Protein AF-0000000085065932 (afdb_homodimer)

Organism: Acidithiobacillus ferrooxidans (strain ATCC 23270 / DSM 14882 / CIP 104768 / NCIMB 8455) (NCBI:txid243159)

Structure (mmCIF, N/CA/C/O backbone):
data_AF-0000000085065932-model_v1
#
loop_
_entity.id
_entity.type
_entity.pdbx_description
1 polymer 'Outer membrane lipoprotein carrier protein LolA'
#
loop_
_atom_site.group_PDB
_atom_site.id
_atom_site.type_symbol
_atom_site.label_atom_id
_atom_site.label_alt_id
_atom_site.label_comp_id
_atom_site.label_asym_id
_atom_site.label_entity_id
_atom_site.label_seq_id
_atom_site.pdbx_PDB_ins_code
_atom_site.Cartn_x
_atom_site.Cartn_y
_atom_site.Cartn_z
_atom_site.occupancy
_atom_site.B_iso_or_equiv
_atom_site.auth_seq_id
_atom_site.auth_comp_id
_atom_site.auth_asym_id
_atom_site.auth_atom_id
_atom_site.pdbx_PDB_model_num
ATOM 1 N N . MET A 1 1 ? -29.469 94.875 29.344 1 33.16 1 MET A N 1
ATOM 2 C CA . MET A 1 1 ? -28.297 94.25 28.719 1 33.16 1 MET A CA 1
ATOM 3 C C . MET A 1 1 ? -28.078 92.812 29.203 1 33.16 1 MET A C 1
ATOM 5 O O . MET A 1 1 ? -27.578 92.625 30.297 1 33.16 1 MET A O 1
ATOM 9 N N . ILE A 1 2 ? -29.156 91.875 29.078 1 42.72 2 ILE A N 1
ATOM 10 C CA . ILE A 1 2 ? -29.266 90.5 29.406 1 42.72 2 ILE A CA 1
ATOM 11 C C . ILE A 1 2 ? -28.266 89.688 28.578 1 42.72 2 ILE A C 1
ATOM 13 O O . ILE A 1 2 ? -28.328 89.688 27.344 1 42.72 2 ILE A O 1
ATOM 17 N N . LEU A 1 3 ? -26.953 89.688 29 1 43.12 3 LEU A N 1
ATOM 18 C CA . LEU A 1 3 ? -25.891 88.875 28.422 1 43.12 3 LEU A CA 1
ATOM 19 C C . LEU A 1 3 ? -26.266 87.438 28.422 1 43.12 3 LEU A C 1
ATOM 21 O O . LEU A 1 3 ? -26.516 86.812 29.469 1 43.12 3 LEU A O 1
ATOM 25 N N . LEU A 1 4 ? -26.906 86.938 27.312 1 44.75 4 LEU A N 1
ATOM 26 C CA . LEU A 1 4 ? -27.219 85.562 26.906 1 44.75 4 LEU A CA 1
ATOM 27 C C . LEU A 1 4 ? -25.969 84.688 26.875 1 44.75 4 LEU A C 1
ATOM 29 O O . LEU A 1 4 ? -25.047 84.938 26.094 1 44.75 4 LEU A O 1
ATOM 33 N N . MET A 1 5 ? -25.469 84.25 28.047 1 44.81 5 MET A N 1
ATOM 34 C CA . MET A 1 5 ? -24.359 83.312 28.125 1 44.81 5 MET A CA 1
ATOM 35 C C . MET A 1 5 ? -24.688 82.062 27.344 1 44.81 5 MET A C 1
ATOM 37 O O . MET A 1 5 ? -25.688 81.375 27.641 1 44.81 5 MET A O 1
ATOM 41 N N . LEU A 1 6 ? -24.453 82 26 1 44.69 6 LEU A N 1
ATOM 42 C CA . LEU A 1 6 ? -24.531 80.812 25.141 1 44.69 6 LEU A CA 1
ATOM 43 C C . LEU A 1 6 ? -23.594 79.75 25.641 1 44.69 6 LEU A C 1
ATOM 45 O O . LEU A 1 6 ? -22.375 79.938 25.672 1 44.69 6 LEU A O 1
ATOM 49 N N . LEU A 1 7 ? -23.953 79 26.719 1 47.84 7 LEU A N 1
ATOM 50 C CA . LEU A 1 7 ? -23.234 77.812 27.109 1 47.84 7 LEU A CA 1
ATOM 51 C C . LEU A 1 7 ? -23.094 76.812 25.953 1 47.84 7 LEU A C 1
ATOM 53 O O . LEU A 1 7 ? -24.094 76.312 25.438 1 47.84 7 LEU A O 1
ATOM 57 N N . GLY A 1 8 ? -22.172 77.062 25.016 1 46.75 8 GLY A N 1
ATOM 58 C CA . GLY A 1 8 ? -21.828 76.125 23.938 1 46.75 8 GLY A CA 1
ATOM 59 C C . GLY A 1 8 ? -21.484 74.75 24.453 1 46.75 8 GLY A C 1
ATOM 60 O O . GLY A 1 8 ? -20.594 74.625 25.297 1 46.75 8 GLY A O 1
ATOM 61 N N . MET A 1 9 ? -22.438 73.812 24.578 1 49.16 9 MET A N 1
ATOM 62 C CA . MET A 1 9 ? -22.25 72.438 24.844 1 49.16 9 MET A CA 1
ATOM 63 C C . MET A 1 9 ? -21.297 71.812 23.844 1 49.16 9 MET A C 1
ATOM 65 O O . MET A 1 9 ? -21.578 71.75 22.641 1 49.16 9 MET A O 1
ATOM 69 N N . SER A 1 10 ? -19.984 71.938 24.062 1 49.75 10 SER A N 1
ATOM 70 C CA . SER A 1 10 ? -19 71.188 23.266 1 49.75 10 SER A CA 1
ATOM 71 C C . SER A 1 10 ? -19.219 69.688 23.359 1 49.75 10 SER A C 1
ATOM 73 O O . SER A 1 10 ? -19.125 69.125 24.453 1 49.75 10 SER A O 1
ATOM 75 N N . THR A 1 11 ? -20.094 69.062 22.594 1 52.69 11 THR A N 1
ATOM 76 C CA . THR A 1 11 ? -20.25 67.625 22.422 1 52.69 11 THR A CA 1
ATOM 77 C C . THR A 1 11 ? -18.906 67 22.047 1 52.69 11 THR A C 1
ATOM 79 O O . THR A 1 11 ? -18.312 67.312 21.016 1 52.69 11 THR A O 1
ATOM 82 N N . MET A 1 12 ? -18.047 66.625 23.047 1 50.59 12 MET A N 1
ATOM 83 C CA . MET A 1 12 ? -16.891 65.812 22.828 1 50.59 12 MET A CA 1
ATOM 84 C C . MET A 1 12 ? -17.297 64.5 22.156 1 50.59 12 MET A C 1
ATOM 86 O O . MET A 1 12 ? -18.031 63.688 22.719 1 50.59 12 MET A O 1
ATOM 90 N N . LEU A 1 13 ? -17.469 64.438 20.859 1 51.75 13 LEU A N 1
ATOM 91 C CA . LEU A 1 13 ? -17.547 63.156 20.109 1 51.75 13 LEU A CA 1
ATOM 92 C C . LEU A 1 13 ? -16.359 62.25 20.438 1 51.75 13 LEU A C 1
ATOM 94 O O . LEU A 1 13 ? -15.227 62.562 20.094 1 51.75 13 LEU A O 1
ATOM 98 N N . THR A 1 14 ? -16.344 61.594 21.609 1 53.53 14 THR A N 1
ATOM 99 C CA . THR A 1 14 ? -15.414 60.469 21.812 1 53.53 14 THR A CA 1
ATOM 100 C C . THR A 1 14 ? -15.422 59.531 20.625 1 53.53 14 THR A C 1
ATOM 102 O O . THR A 1 14 ? -16.453 58.938 20.312 1 53.53 14 THR A O 1
ATOM 105 N N . ALA A 1 15 ? -14.633 59.75 19.578 1 52.56 15 ALA A N 1
ATOM 106 C CA . ALA A 1 15 ? -14.375 58.75 18.547 1 52.56 15 ALA A CA 1
ATOM 107 C C . ALA A 1 15 ? -14.078 57.375 19.156 1 52.56 15 ALA A C 1
ATOM 109 O O . ALA A 1 15 ? -13.117 57.25 19.922 1 52.56 15 ALA A O 1
ATOM 110 N N . ALA A 1 16 ? -15.062 56.562 19.453 1 51.03 16 ALA A N 1
ATOM 111 C CA . ALA A 1 16 ? -14.789 55.156 19.703 1 51.03 16 ALA A CA 1
ATOM 112 C C . ALA A 1 16 ? -13.75 54.625 18.734 1 51.03 16 ALA A C 1
ATOM 114 O O . ALA A 1 16 ? -13.977 54.594 17.516 1 51.03 16 ALA A O 1
ATOM 115 N N . ALA A 1 17 ? -12.5 54.781 18.938 1 50.16 17 ALA A N 1
ATOM 116 C CA . ALA A 1 17 ? -11.5 54 18.203 1 50.16 17 ALA A CA 1
ATOM 117 C C . ALA A 1 17 ? -11.969 52.562 18 1 50.16 17 ALA A C 1
ATOM 119 O O . ALA A 1 17 ? -12.203 51.844 18.984 1 50.16 17 ALA A O 1
ATOM 120 N N . ALA A 1 18 ? -12.758 52.281 17.062 1 50.34 18 ALA A N 1
ATOM 121 C CA . ALA A 1 18 ? -13.016 50.875 16.672 1 50.34 18 ALA A CA 1
ATOM 122 C C . ALA A 1 18 ? -11.758 50.031 16.828 1 50.34 18 ALA A C 1
ATOM 124 O O . ALA A 1 18 ? -10.75 50.281 16.172 1 50.34 18 ALA A O 1
ATOM 125 N N . GLN A 1 19 ? -11.445 49.562 17.953 1 50.31 19 GLN A N 1
ATOM 126 C CA . GLN A 1 19 ? -10.391 48.594 18.156 1 50.31 19 GLN A CA 1
ATOM 127 C C . GLN A 1 19 ? -10.352 47.562 17.016 1 50.31 19 GLN A C 1
ATOM 129 O O . GLN A 1 19 ? -11.336 46.875 16.766 1 50.31 19 GLN A O 1
ATOM 134 N N . ALA A 1 20 ? -9.984 47.969 15.836 1 50.16 20 ALA A N 1
ATOM 135 C CA . ALA A 1 20 ? -9.711 47.062 14.734 1 50.16 20 ALA A CA 1
ATOM 136 C C . ALA A 1 20 ? -9.25 45.719 15.258 1 50.16 20 ALA A C 1
ATOM 138 O O . ALA A 1 20 ? -8.297 45.625 16.031 1 50.16 20 ALA A O 1
ATOM 139 N N . SER A 1 21 ? -10.133 44.844 15.617 1 57.94 21 SER A N 1
ATOM 140 C CA . SER A 1 21 ? -9.82 43.5 16.078 1 57.94 21 SER A CA 1
ATOM 141 C C . SER A 1 21 ? -8.539 42.969 15.414 1 57.94 21 SER A C 1
ATOM 143 O O . SER A 1 21 ? -8.414 43 14.188 1 57.94 21 SER A O 1
ATOM 145 N N . GLU A 1 22 ? -7.367 43.156 16.031 1 78.38 22 GLU A N 1
ATOM 146 C CA . GLU A 1 22 ? -6.02 42.781 15.602 1 78.38 22 GLU A CA 1
ATOM 147 C C . GLU A 1 22 ? -5.98 41.375 15.062 1 78.38 22 GLU A C 1
ATOM 149 O O . GLU A 1 22 ? -6.594 40.469 15.633 1 78.38 22 GLU A O 1
ATOM 154 N N . TRP A 1 23 ? -5.621 41.156 13.781 1 87.75 23 TRP A N 1
ATOM 155 C CA . TRP A 1 23 ? -5.387 39.844 13.148 1 87.75 23 TRP A CA 1
ATOM 156 C C . TRP A 1 23 ? -4.633 38.906 14.094 1 87.75 23 TRP A C 1
ATOM 158 O O . TRP A 1 23 ? -3.549 39.25 14.57 1 87.75 23 TRP A O 1
ATOM 168 N N . ASN A 1 24 ? -5.363 37.781 14.562 1 94.56 24 ASN A N 1
ATOM 169 C CA . ASN A 1 24 ? -4.746 36.844 15.484 1 94.56 24 ASN A CA 1
ATOM 170 C C . ASN A 1 24 ? -5.129 35.406 15.133 1 94.56 24 ASN A C 1
ATOM 172 O O . ASN A 1 24 ? -5.816 35.156 14.141 1 94.56 24 ASN A O 1
ATOM 176 N N . ILE A 1 25 ? -4.645 34.438 15.875 1 96.75 25 ILE A N 1
ATOM 177 C CA . ILE A 1 25 ? -4.793 33.031 15.578 1 96.75 25 ILE A CA 1
ATOM 178 C C . ILE A 1 25 ? -6.273 32.656 15.625 1 96.75 25 ILE A C 1
ATOM 180 O O . ILE A 1 25 ? -6.738 31.859 14.805 1 96.75 25 ILE A O 1
ATOM 184 N N . ASP A 1 26 ? -7.02 33.188 16.578 1 95.88 26 ASP A N 1
ATOM 185 C CA . ASP A 1 26 ? -8.438 32.875 16.688 1 95.88 26 ASP A CA 1
ATOM 186 C C . ASP A 1 26 ? -9.188 33.25 15.406 1 95.88 26 ASP A C 1
ATOM 188 O O . ASP A 1 26 ? -10.039 32.469 14.938 1 95.88 26 ASP A O 1
ATOM 192 N N . HIS A 1 27 ? -8.875 34.438 14.859 1 94.81 27 HIS A N 1
ATOM 193 C CA . HIS A 1 27 ? -9.5 34.844 13.609 1 94.81 27 HIS A CA 1
ATOM 194 C C . HIS A 1 27 ? -9.148 33.906 12.469 1 94.81 27 HIS A C 1
ATOM 196 O O . HIS A 1 27 ? -10.016 33.531 11.68 1 94.81 27 HIS A O 1
ATOM 202 N N . LEU A 1 28 ? -7.863 33.562 12.414 1 96.69 28 LEU A N 1
ATOM 203 C CA . LEU A 1 28 ? -7.426 32.656 11.375 1 96.69 28 LEU A CA 1
ATOM 204 C C . LEU A 1 28 ? -8.164 31.312 11.492 1 96.69 28 LEU A C 1
ATOM 206 O O . LEU A 1 28 ? -8.703 30.812 10.5 1 96.69 28 LEU A O 1
ATOM 210 N N . MET A 1 29 ? -8.227 30.75 12.703 1 96 29 MET A N 1
ATOM 211 C CA . MET A 1 29 ? -8.859 29.453 12.906 1 96 29 MET A CA 1
ATOM 212 C C . MET A 1 29 ? -10.336 29.5 12.547 1 96 29 MET A C 1
ATOM 214 O O . MET A 1 29 ? -10.867 28.547 11.953 1 96 29 MET A O 1
ATOM 218 N N . GLN A 1 30 ? -10.984 30.531 12.906 1 94.5 30 GLN A N 1
ATOM 219 C CA . GLN A 1 30 ? -12.391 30.688 12.555 1 94.5 30 GLN A CA 1
ATOM 220 C C . GLN A 1 30 ? -12.578 30.719 11.039 1 94.5 30 GLN A C 1
ATOM 222 O O . GLN A 1 30 ? -13.523 30.125 10.508 1 94.5 30 GLN A O 1
ATOM 227 N N . SER A 1 31 ? -11.695 31.469 10.391 1 93.94 31 SER A N 1
ATOM 228 C CA . SER A 1 31 ? -11.773 31.562 8.938 1 93.94 31 SER A CA 1
ATOM 229 C C . SER A 1 31 ? -11.562 30.203 8.273 1 93.94 31 SER A C 1
ATOM 231 O O . SER A 1 31 ? -12.305 29.844 7.355 1 93.94 31 SER A O 1
ATOM 233 N N . LEU A 1 32 ? -10.547 29.484 8.742 1 93 32 LEU A N 1
ATOM 234 C CA . LEU A 1 32 ? -10.227 28.172 8.18 1 93 32 LEU A CA 1
ATOM 235 C C . LEU A 1 32 ? -11.359 27.172 8.445 1 93 32 LEU A C 1
ATOM 237 O O . LEU A 1 32 ? -11.68 26.359 7.582 1 93 32 LEU A O 1
ATOM 241 N N . ALA A 1 33 ? -11.984 27.25 9.609 1 91.5 33 ALA A N 1
ATOM 242 C CA . ALA A 1 33 ? -13.062 26.328 10 1 91.5 33 ALA A CA 1
ATOM 243 C C . ALA A 1 33 ? -14.273 26.5 9.086 1 91.5 33 ALA A C 1
ATOM 245 O O . ALA A 1 33 ? -15.078 25.578 8.938 1 91.5 33 ALA A O 1
ATOM 246 N N . HIS A 1 34 ? -14.352 27.578 8.438 1 88.12 34 HIS A N 1
ATOM 247 C CA . HIS A 1 34 ? -15.531 27.891 7.637 1 88.12 34 HIS A CA 1
ATOM 248 C C . HIS A 1 34 ? -15.281 27.578 6.164 1 88.12 34 HIS A C 1
ATOM 250 O O . HIS A 1 34 ? -16.188 27.75 5.332 1 88.12 34 HIS A O 1
ATOM 256 N N . THR A 1 35 ? -14.102 27.219 5.934 1 84.94 35 THR A N 1
ATOM 257 C CA . THR A 1 35 ? -13.805 26.891 4.543 1 84.94 35 THR A CA 1
ATOM 258 C C . THR A 1 35 ? -14.375 25.531 4.176 1 84.94 35 THR A C 1
ATOM 260 O O . THR A 1 35 ? -14.266 24.578 4.945 1 84.94 35 THR A O 1
ATOM 263 N N . LYS A 1 36 ? -14.992 25.391 3.055 1 78.56 36 LYS A N 1
ATOM 264 C CA . LYS A 1 36 ? -15.547 24.109 2.59 1 78.56 36 LYS A CA 1
ATOM 265 C C . LYS A 1 36 ? -14.438 23.156 2.176 1 78.56 36 LYS A C 1
ATOM 267 O O . LYS A 1 36 ? -13.484 23.547 1.5 1 78.56 36 LYS A O 1
ATOM 272 N N . PRO A 1 37 ? -14.602 21.938 2.758 1 72.5 37 PRO A N 1
ATOM 273 C CA . PRO A 1 37 ? -13.648 20.938 2.279 1 72.5 37 PRO A CA 1
ATOM 274 C C . PRO A 1 37 ? -13.609 20.844 0.756 1 72.5 37 PRO A C 1
ATOM 276 O O . PRO A 1 37 ? -14.633 21.016 0.096 1 72.5 37 PRO A O 1
ATOM 279 N N . GLY A 1 38 ? -12.453 20.719 0.179 1 83.75 38 GLY A N 1
ATOM 280 C CA . GLY A 1 38 ? -12.359 20.641 -1.271 1 83.75 38 GLY A CA 1
ATOM 281 C C . GLY A 1 38 ? -11.203 19.797 -1.755 1 83.75 38 GLY A C 1
ATOM 282 O O . GLY A 1 38 ? -10.75 18.891 -1.049 1 83.75 38 GLY A O 1
ATOM 283 N N . ARG A 1 39 ? -11.016 19.938 -3.045 1 90.44 39 ARG A N 1
ATOM 284 C CA . ARG A 1 39 ? -9.914 19.266 -3.73 1 90.44 39 ARG A CA 1
ATOM 285 C C . ARG A 1 39 ? -8.805 20.25 -4.082 1 90.44 39 ARG A C 1
ATOM 287 O O . ARG A 1 39 ? -9.047 21.438 -4.234 1 90.44 39 ARG A O 1
ATOM 294 N N . ALA A 1 40 ? -7.625 19.688 -4.109 1 93.81 40 ALA A N 1
ATOM 295 C CA . ALA A 1 40 ? -6.457 20.484 -4.492 1 93.81 40 ALA A CA 1
ATOM 296 C C . ALA A 1 40 ? -5.391 19.609 -5.148 1 93.81 40 ALA A C 1
ATOM 298 O O . ALA A 1 40 ? -5.477 18.375 -5.109 1 93.81 40 ALA A O 1
ATOM 299 N N . THR A 1 41 ? -4.492 20.281 -5.84 1 95.62 41 THR A N 1
ATOM 300 C CA . THR A 1 41 ? -3.268 19.625 -6.277 1 95.62 41 THR A CA 1
ATOM 301 C C . THR A 1 41 ? -2.098 20 -5.371 1 95.62 41 THR A C 1
ATOM 303 O O . THR A 1 41 ? -2.146 21.016 -4.676 1 95.62 41 THR A O 1
ATOM 306 N N . PHE A 1 42 ? -1.11 19.125 -5.352 1 96.25 42 PHE A N 1
ATOM 307 C CA . PHE A 1 42 ? 0.065 19.422 -4.543 1 96.25 42 PHE A CA 1
ATOM 308 C C . PHE A 1 42 ? 1.343 19.062 -5.293 1 96.25 42 PHE A C 1
ATOM 310 O O . PHE A 1 42 ? 1.324 18.219 -6.195 1 96.25 42 PHE A O 1
ATOM 317 N N . VAL A 1 43 ? 2.381 19.766 -4.949 1 97.69 43 VAL A N 1
ATOM 318 C CA . VAL A 1 43 ? 3.764 19.406 -5.246 1 97.69 43 VAL A CA 1
ATOM 319 C C . VAL A 1 43 ? 4.59 19.406 -3.961 1 97.69 43 VAL A C 1
ATOM 321 O O . VAL A 1 43 ? 4.617 20.406 -3.24 1 97.69 43 VAL A O 1
ATOM 324 N N . GLU A 1 44 ? 5.18 18.297 -3.695 1 96.81 44 GLU A N 1
ATOM 325 C CA . GLU A 1 44 ? 6.066 18.219 -2.539 1 96.81 44 GLU A CA 1
ATOM 326 C C . GLU A 1 44 ? 7.523 18.078 -2.967 1 96.81 44 GLU A C 1
ATOM 328 O O . GLU A 1 44 ? 7.855 17.234 -3.803 1 96.81 44 GLU A O 1
ATOM 333 N N . LYS A 1 45 ? 8.344 18.969 -2.402 1 97.12 45 LYS A N 1
ATOM 334 C CA . LYS A 1 45 ? 9.789 18.844 -2.533 1 97.12 45 LYS A CA 1
ATOM 335 C C . LYS A 1 45 ? 10.438 18.484 -1.198 1 97.12 45 LYS A C 1
ATOM 337 O O . LYS A 1 45 ? 10.281 19.203 -0.214 1 97.12 45 LYS A O 1
ATOM 342 N N . LYS A 1 46 ? 11.07 17.375 -1.161 1 94.94 46 LYS A N 1
ATOM 343 C CA . LYS A 1 46 ? 11.797 16.922 0.022 1 94.94 46 LYS A CA 1
ATOM 344 C C . LYS A 1 46 ? 13.297 17.141 -0.145 1 94.94 46 LYS A C 1
ATOM 346 O O . LYS A 1 46 ? 13.914 16.609 -1.068 1 94.94 46 LYS A O 1
ATOM 351 N N . PHE A 1 47 ? 13.836 17.938 0.726 1 94.75 47 PHE A N 1
ATOM 352 C CA . PHE A 1 47 ? 15.258 18.234 0.737 1 94.75 47 PHE A CA 1
ATOM 353 C C . PHE A 1 47 ? 15.977 17.406 1.799 1 94.75 47 PHE A C 1
ATOM 355 O O . PHE A 1 47 ? 15.875 17.703 2.992 1 94.75 47 PHE A O 1
ATOM 362 N N . LEU A 1 48 ? 16.641 16.391 1.224 1 89.38 48 LEU A N 1
ATOM 363 C CA . LEU A 1 48 ? 17.375 15.516 2.123 1 89.38 48 LEU A CA 1
ATOM 364 C C . LEU A 1 48 ? 18.844 15.898 2.176 1 89.38 48 LEU A C 1
ATOM 366 O O . LEU A 1 48 ? 19.438 16.25 1.153 1 89.38 48 LEU A O 1
ATOM 370 N N . THR A 1 49 ? 19.438 15.891 3.322 1 87.12 49 THR A N 1
ATOM 371 C CA . THR A 1 49 ? 20.828 16.312 3.516 1 87.12 49 THR A CA 1
ATOM 372 C C . THR A 1 49 ? 21.766 15.469 2.668 1 87.12 49 THR A C 1
ATOM 374 O O . THR A 1 49 ? 22.812 15.961 2.209 1 87.12 49 THR A O 1
ATOM 377 N N . ILE A 1 50 ? 21.406 14.266 2.359 1 84.69 50 ILE A N 1
ATOM 378 C CA . ILE A 1 50 ? 22.281 13.312 1.691 1 84.69 50 ILE A CA 1
ATOM 379 C C . ILE A 1 50 ? 22.156 13.461 0.177 1 84.69 50 ILE A C 1
ATOM 381 O O . ILE A 1 50 ? 23 12.961 -0.577 1 84.69 50 ILE A O 1
ATOM 385 N N . LEU A 1 51 ? 21.172 14.195 -0.236 1 85.19 51 LEU A N 1
ATOM 386 C CA . LEU A 1 51 ? 20.922 14.344 -1.666 1 85.19 51 LEU A CA 1
ATOM 387 C C . LEU A 1 51 ? 21.234 15.766 -2.133 1 85.19 51 LEU A C 1
ATOM 389 O O . LEU A 1 51 ? 20.984 16.719 -1.408 1 85.19 51 LEU A O 1
ATOM 393 N N . GLU A 1 52 ? 21.719 15.984 -3.314 1 90.06 52 GLU A N 1
ATOM 394 C CA . GLU A 1 52 ? 21.984 17.297 -3.881 1 90.06 52 GLU A CA 1
ATOM 395 C C . GLU A 1 52 ? 20.703 17.953 -4.383 1 90.06 52 GLU A C 1
ATOM 397 O O . GLU A 1 52 ? 20.531 19.172 -4.258 1 90.06 52 GLU A O 1
ATOM 402 N N . LYS A 1 53 ? 19.922 17.062 -4.918 1 92.44 53 LYS A N 1
ATOM 403 C CA . LYS A 1 53 ? 18.656 17.562 -5.453 1 92.44 53 LYS A CA 1
ATOM 404 C C . LYS A 1 53 ? 17.469 17.016 -4.648 1 92.44 53 LYS A C 1
ATOM 406 O O . LYS A 1 53 ? 17.516 15.891 -4.16 1 92.44 53 LYS A O 1
ATOM 411 N N . PRO A 1 54 ? 16.422 17.812 -4.566 1 94.06 54 PRO A N 1
ATOM 412 C CA . PRO A 1 54 ? 15.25 17.344 -3.812 1 94.06 54 PRO A CA 1
ATOM 413 C C . PRO A 1 54 ? 14.5 16.219 -4.52 1 94.06 54 PRO A C 1
ATOM 415 O O . PRO A 1 54 ? 14.57 16.094 -5.746 1 94.06 54 PRO A O 1
ATOM 418 N N . ILE A 1 55 ? 13.883 15.375 -3.756 1 91.44 55 ILE A N 1
ATOM 419 C CA . ILE A 1 55 ? 12.898 14.43 -4.266 1 91.44 55 ILE A CA 1
ATOM 420 C C . ILE A 1 55 ? 11.547 15.117 -4.414 1 91.44 55 ILE A C 1
ATOM 422 O O . ILE A 1 55 ? 11.055 15.742 -3.471 1 91.44 55 ILE A O 1
ATOM 426 N N . GLU A 1 56 ? 10.992 15.008 -5.605 1 96.31 56 GLU A N 1
ATOM 427 C CA . GLU A 1 56 ? 9.727 15.695 -5.867 1 96.31 56 GLU A CA 1
ATOM 428 C C . GLU A 1 56 ? 8.578 14.695 -6.023 1 96.31 56 GLU A C 1
ATOM 430 O O . GLU A 1 56 ? 8.758 13.633 -6.621 1 96.31 56 GLU A O 1
ATOM 435 N N . SER A 1 57 ? 7.477 14.992 -5.434 1 94.69 57 SER A N 1
ATOM 436 C CA . SER A 1 57 ? 6.238 14.25 -5.621 1 94.69 57 SER A CA 1
ATOM 437 C C . SER A 1 57 ? 5.066 15.188 -5.91 1 94.69 57 SER A C 1
ATOM 439 O O . SER A 1 57 ? 5.07 16.344 -5.488 1 94.69 57 SER A O 1
ATOM 441 N N . SER A 1 58 ? 4.105 14.688 -6.656 1 96.81 58 SER A N 1
ATOM 442 C CA . SER A 1 58 ? 2.943 15.508 -6.988 1 96.81 58 SER A CA 1
ATOM 443 C C . SER A 1 58 ? 1.687 14.648 -7.117 1 96.81 58 SER A C 1
ATOM 445 O O . SER A 1 58 ? 1.771 13.445 -7.363 1 96.81 58 SER A O 1
ATOM 447 N N . GLY A 1 59 ? 0.624 15.297 -6.859 1 95.69 59 GLY A N 1
ATOM 448 C CA . GLY A 1 59 ? -0.644 14.586 -6.953 1 95.69 59 GLY A CA 1
ATOM 449 C C . GLY A 1 59 ? -1.828 15.422 -6.508 1 95.69 59 GLY A C 1
ATOM 450 O O . GLY A 1 59 ? -1.897 16.625 -6.801 1 95.69 59 GLY A O 1
ATOM 451 N N . ARG A 1 60 ? -2.803 14.828 -5.902 1 94.56 60 ARG A N 1
ATOM 452 C CA . ARG A 1 60 ? -4.055 15.469 -5.516 1 94.56 60 ARG A CA 1
ATOM 453 C C . ARG A 1 60 ? -4.34 15.266 -4.031 1 94.56 60 ARG A C 1
ATOM 455 O O . ARG A 1 60 ? -3.994 14.234 -3.461 1 94.56 60 ARG A O 1
ATOM 462 N N . LEU A 1 61 ? -4.891 16.203 -3.48 1 92.69 61 LEU A N 1
ATOM 463 C CA . LEU A 1 61 ? -5.379 16.172 -2.105 1 92.69 61 LEU A CA 1
ATOM 464 C C . LEU A 1 61 ? -6.895 16.297 -2.064 1 92.69 61 LEU A C 1
ATOM 466 O O . LEU A 1 61 ? -7.48 17.062 -2.836 1 92.69 61 LEU A O 1
ATOM 470 N N . ARG A 1 62 ? -7.488 15.531 -1.228 1 90.81 62 ARG A N 1
ATOM 471 C CA . ARG A 1 62 ? -8.93 15.633 -1.021 1 90.81 62 ARG A CA 1
ATOM 472 C C . ARG A 1 62 ? -9.273 15.594 0.464 1 90.81 62 ARG A C 1
ATOM 474 O O . ARG A 1 62 ? -8.859 14.68 1.182 1 90.81 62 ARG A O 1
ATOM 481 N N . PHE A 1 63 ? -9.922 16.578 0.867 1 86.31 63 PHE A N 1
ATOM 482 C CA . PHE A 1 63 ? -10.43 16.594 2.232 1 86.31 63 PHE A CA 1
ATOM 483 C C . PHE A 1 63 ? -11.789 15.906 2.309 1 86.31 63 PHE A C 1
ATOM 485 O O . PHE A 1 63 ? -12.656 16.141 1.462 1 86.31 63 PHE A O 1
ATOM 492 N N . ILE A 1 64 ? -11.938 15.047 3.268 1 83.62 64 ILE A N 1
ATOM 493 C CA . ILE A 1 64 ? -13.188 14.312 3.457 1 83.62 64 ILE A CA 1
ATOM 494 C C . ILE A 1 64 ? -13.797 14.664 4.812 1 83.62 64 ILE A C 1
ATOM 496 O O . ILE A 1 64 ? -13.258 14.297 5.855 1 83.62 64 ILE A O 1
ATOM 500 N N . ALA A 1 65 ? -14.844 15.422 4.863 1 78.31 65 ALA A N 1
ATOM 501 C CA . ALA A 1 65 ? -15.477 15.844 6.105 1 78.31 65 ALA A CA 1
ATOM 502 C C . ALA A 1 65 ? -15.828 14.648 6.984 1 78.31 65 ALA A C 1
ATOM 504 O O . ALA A 1 65 ? -16.219 13.594 6.477 1 78.31 65 ALA A O 1
ATOM 505 N N . PRO A 1 66 ? -15.688 14.844 8.258 1 79.06 66 PRO A N 1
ATOM 506 C CA . PRO A 1 66 ? -15.406 16.094 8.961 1 79.06 66 PRO A CA 1
ATOM 507 C C . PRO A 1 66 ? -13.914 16.359 9.125 1 79.06 66 PRO A C 1
ATOM 509 O O . PRO A 1 66 ? -13.5 17.5 9.312 1 79.06 66 PRO A O 1
ATOM 512 N N . ASP A 1 67 ? -13.031 15.234 9.07 1 82.44 67 ASP A N 1
ATOM 513 C CA . ASP A 1 67 ? -11.617 15.469 9.312 1 82.44 67 ASP A CA 1
ATOM 514 C C . ASP A 1 67 ? -10.75 14.477 8.539 1 82.44 67 ASP A C 1
ATOM 516 O O . ASP A 1 67 ? -9.578 14.281 8.852 1 82.44 67 ASP A O 1
ATOM 520 N N . GLY A 1 68 ? -11.297 13.812 7.578 1 88 68 GLY A N 1
ATOM 521 C CA . GLY A 1 68 ? -10.555 12.891 6.73 1 88 68 GLY A CA 1
ATOM 522 C C . GLY A 1 68 ? -9.711 13.594 5.68 1 88 68 GLY A C 1
ATOM 523 O O . GLY A 1 68 ? -10.039 14.703 5.254 1 88 68 GLY A O 1
ATOM 524 N N . LEU A 1 69 ? -8.594 12.922 5.293 1 89.94 69 LEU A N 1
ATOM 525 C CA . LEU A 1 69 ? -7.703 13.438 4.258 1 89.94 69 LEU A CA 1
ATOM 526 C C . LEU A 1 69 ? -7.227 12.305 3.344 1 89.94 69 LEU A C 1
ATOM 528 O O . LEU A 1 69 ? -6.824 11.242 3.822 1 89.94 69 LEU A O 1
ATOM 532 N N . GLU A 1 70 ? -7.359 12.578 2.107 1 90.31 70 GLU A N 1
ATOM 533 C CA . GLU A 1 70 ? -6.789 11.695 1.097 1 90.31 70 GLU A CA 1
ATOM 534 C C . GLU A 1 70 ? -5.688 12.398 0.308 1 90.31 70 GLU A C 1
ATOM 536 O O . GLU A 1 70 ? -5.887 13.5 -0.205 1 90.31 70 GLU A O 1
ATOM 541 N N . MET A 1 71 ? -4.547 11.742 0.249 1 91.56 71 MET A N 1
ATOM 542 C CA . MET A 1 71 ? -3.445 12.172 -0.608 1 91.56 71 MET A CA 1
ATOM 543 C C . MET A 1 71 ? -3.152 11.133 -1.685 1 91.56 71 MET A C 1
ATOM 545 O O . MET A 1 71 ? -2.73 10.016 -1.377 1 91.56 71 MET A O 1
ATOM 549 N N . HIS A 1 72 ? -3.42 11.508 -2.854 1 89.88 72 HIS A N 1
ATOM 550 C CA . HIS A 1 72 ? -3.139 10.656 -4.004 1 89.88 72 HIS A CA 1
ATOM 551 C C . HIS A 1 72 ? -1.897 11.133 -4.75 1 89.88 72 HIS A C 1
ATOM 553 O O . HIS A 1 72 ? -1.975 12.055 -5.566 1 89.88 72 HIS A O 1
ATOM 559 N N . THR A 1 73 ? -0.8 10.461 -4.488 1 91.38 73 THR A N 1
ATOM 560 C CA . THR A 1 73 ? 0.423 10.758 -5.227 1 91.38 73 THR A CA 1
ATOM 561 C C . THR A 1 73 ? 0.39 10.117 -6.609 1 91.38 73 THR A C 1
ATOM 563 O O . THR A 1 73 ? 0.19 8.906 -6.738 1 91.38 73 THR A O 1
ATOM 566 N N . ILE A 1 74 ? 0.561 10.984 -7.586 1 87.62 74 ILE A N 1
ATOM 567 C CA . ILE A 1 74 ? 0.554 10.516 -8.969 1 87.62 74 ILE A CA 1
ATOM 568 C C . ILE A 1 74 ? 1.988 10.289 -9.445 1 87.62 74 ILE A C 1
ATOM 570 O O . ILE A 1 74 ? 2.301 9.25 -10.031 1 87.62 74 ILE A O 1
ATOM 574 N N . LYS A 1 75 ? 2.791 11.242 -9.219 1 89.75 75 LYS A N 1
ATOM 575 C CA . LYS A 1 75 ? 4.215 11.133 -9.523 1 89.75 75 LYS A CA 1
ATOM 576 C C . LYS A 1 75 ? 5.055 11.195 -8.25 1 89.75 75 LYS A C 1
ATOM 578 O O . LYS A 1 75 ? 4.77 11.984 -7.352 1 89.75 75 LYS A O 1
ATOM 583 N N . PRO A 1 76 ? 6.172 10.539 -8.109 1 84.81 76 PRO A N 1
ATOM 584 C CA . PRO A 1 76 ? 6.734 9.656 -9.141 1 84.81 76 PRO A CA 1
ATOM 585 C C . PRO A 1 76 ? 6.031 8.305 -9.195 1 84.81 76 PRO A C 1
ATOM 587 O O . PRO A 1 76 ? 6.145 7.59 -10.195 1 84.81 76 PRO A O 1
ATOM 590 N N . LYS A 1 77 ? 5.371 7.836 -8.086 1 73.81 77 LYS A N 1
ATOM 591 C CA . LYS A 1 77 ? 4.645 6.57 -8.039 1 73.81 77 LYS A CA 1
ATOM 592 C C . LYS A 1 77 ? 3.223 6.773 -7.523 1 73.81 77 LYS A C 1
ATOM 594 O O . LYS A 1 77 ? 3 7.543 -6.586 1 73.81 77 LYS A O 1
ATOM 599 N N . ASN A 1 78 ? 2.326 6.016 -8.117 1 77.25 78 ASN A N 1
ATOM 600 C CA . ASN A 1 78 ? 0.928 6.086 -7.711 1 77.25 78 ASN A CA 1
ATOM 601 C C . ASN A 1 78 ? 0.723 5.508 -6.312 1 77.25 78 ASN A C 1
ATOM 603 O O . ASN A 1 78 ? 0.977 4.324 -6.082 1 77.25 78 ASN A O 1
ATOM 607 N N . GLU A 1 79 ? 0.311 6.238 -5.395 1 80.81 79 GLU A N 1
ATOM 608 C CA . GLU A 1 79 ? 0.074 5.867 -4.004 1 80.81 79 GLU A CA 1
ATOM 609 C C . GLU A 1 79 ? -1.065 6.684 -3.4 1 80.81 79 GLU A C 1
ATOM 611 O O . GLU A 1 79 ? -1.115 7.906 -3.564 1 80.81 79 GLU A O 1
ATOM 616 N N . VAL A 1 80 ? -1.939 6.004 -2.746 1 84.75 80 VAL A N 1
ATOM 617 C CA . VAL A 1 80 ? -3.039 6.707 -2.092 1 84.75 80 VAL A CA 1
ATOM 618 C C . VAL A 1 80 ? -2.934 6.531 -0.578 1 84.75 80 VAL A C 1
ATOM 620 O O . VAL A 1 80 ? -2.85 5.402 -0.081 1 84.75 80 VAL A O 1
ATOM 623 N N . MET A 1 81 ? -2.766 7.578 0.071 1 87 81 MET A N 1
ATOM 624 C CA . MET A 1 81 ? -2.83 7.602 1.529 1 87 81 MET A CA 1
ATOM 625 C C . MET A 1 81 ? -4.168 8.164 2.004 1 87 81 MET A C 1
ATOM 627 O O . MET A 1 81 ? -4.586 9.234 1.569 1 87 81 MET A O 1
ATOM 631 N N . LEU A 1 82 ? -4.828 7.477 2.879 1 87 82 LEU A N 1
ATOM 632 C CA . LEU A 1 82 ? -6.102 7.91 3.445 1 87 82 LEU A CA 1
ATOM 633 C C . LEU A 1 82 ? -6.02 7.996 4.965 1 87 82 LEU A C 1
ATOM 635 O O . LEU A 1 82 ? -5.641 7.027 5.629 1 87 82 LEU A O 1
ATOM 639 N N . ILE A 1 83 ? -6.25 9.141 5.414 1 88.38 83 ILE A N 1
ATOM 640 C CA . ILE A 1 83 ? -6.297 9.352 6.859 1 88.38 83 ILE A CA 1
ATOM 641 C C . ILE A 1 83 ? -7.75 9.492 7.309 1 88.38 83 ILE A C 1
ATOM 643 O O . ILE A 1 83 ? -8.469 10.375 6.848 1 88.38 83 ILE A O 1
ATOM 647 N N . GLN A 1 84 ? -8.227 8.664 8.188 1 84.5 84 GLN A N 1
ATOM 648 C CA . GLN A 1 84 ? -9.539 8.711 8.812 1 84.5 84 GLN A CA 1
ATOM 649 C C . GLN A 1 84 ? -9.438 8.461 10.32 1 84.5 84 GLN A C 1
ATOM 651 O O . GLN A 1 84 ? -9.141 7.352 10.758 1 84.5 84 GLN A O 1
ATOM 656 N N . GLY A 1 85 ? -9.773 9.5 11.016 1 84.25 85 GLY A N 1
ATOM 657 C CA . GLY A 1 85 ? -9.586 9.383 12.453 1 84.25 85 GLY A CA 1
ATOM 658 C C . GLY A 1 85 ? -8.148 9.078 12.836 1 84.25 85 GLY A C 1
ATOM 659 O O . GLY A 1 85 ? -7.227 9.789 12.445 1 84.25 85 GLY A O 1
ATOM 660 N N . ASP A 1 86 ? -7.957 7.961 13.484 1 87.12 86 ASP A N 1
ATOM 661 C CA . ASP A 1 86 ? -6.629 7.629 13.992 1 87.12 86 ASP A CA 1
ATOM 662 C C . ASP A 1 86 ? -5.98 6.531 13.156 1 87.12 86 ASP A C 1
ATOM 664 O O . ASP A 1 86 ? -5.07 5.844 13.625 1 87.12 86 ASP A O 1
ATOM 668 N N . VAL A 1 87 ? -6.445 6.445 11.938 1 83.81 87 VAL A N 1
ATOM 669 C CA . VAL A 1 87 ? -5.91 5.379 11.094 1 83.81 87 VAL A CA 1
ATOM 670 C C . VAL A 1 87 ? -5.426 5.961 9.766 1 83.81 87 VAL A C 1
ATOM 672 O O . VAL A 1 87 ? -6.152 6.703 9.102 1 83.81 87 VAL A O 1
ATOM 675 N N . LEU A 1 88 ? -4.18 5.711 9.508 1 87.38 88 LEU A N 1
ATOM 676 C CA . LEU A 1 88 ? -3.627 5.953 8.18 1 87.38 88 LEU A CA 1
ATOM 677 C C . LEU A 1 88 ? -3.596 4.668 7.355 1 87.38 88 LEU A C 1
ATOM 679 O O . LEU A 1 88 ? -3.014 3.67 7.781 1 87.38 88 LEU A O 1
ATOM 683 N N . THR A 1 89 ? -4.258 4.703 6.293 1 80.94 89 THR A N 1
ATOM 684 C CA . THR A 1 89 ? -4.207 3.598 5.344 1 80.94 89 THR A CA 1
ATOM 685 C C . THR A 1 89 ? -3.42 3.988 4.098 1 80.94 89 THR A C 1
ATOM 687 O O . THR A 1 89 ? -3.709 5.012 3.471 1 80.94 89 THR A O 1
ATOM 690 N N . ILE A 1 90 ? -2.406 3.344 3.889 1 76.69 90 ILE A N 1
ATOM 691 C CA . ILE A 1 90 ? -1.646 3.555 2.66 1 76.69 90 ILE A CA 1
ATOM 692 C C . ILE A 1 90 ? -1.999 2.475 1.642 1 76.69 90 ILE A C 1
ATOM 694 O O . ILE A 1 90 ? -1.82 1.282 1.903 1 76.69 90 ILE A O 1
ATOM 698 N N . ASP A 1 91 ? -2.863 2.783 0.842 1 66.12 91 ASP A N 1
ATOM 699 C CA . ASP A 1 91 ? -3.195 1.853 -0.233 1 66.12 91 ASP A CA 1
ATOM 700 C C . ASP A 1 91 ? -2.266 2.039 -1.429 1 66.12 91 ASP A C 1
ATOM 702 O O . ASP A 1 91 ? -2.09 3.158 -1.917 1 66.12 91 ASP A O 1
ATOM 706 N N . HIS A 1 92 ? -1.513 1.042 -1.656 1 60.94 92 HIS A N 1
ATOM 707 C CA . HIS A 1 92 ? -0.81 1.083 -2.934 1 60.94 92 HIS A CA 1
ATOM 708 C C . HIS A 1 92 ? -1.744 0.737 -4.09 1 60.94 92 HIS A C 1
ATOM 710 O O . HIS A 1 92 ? -2.777 0.094 -3.885 1 60.94 92 HIS A O 1
ATOM 716 N N . GLN A 1 93 ? -2.02 1.1 -5.152 1 61.84 93 GLN A N 1
ATOM 717 C CA . GLN A 1 93 ? -2.703 1.096 -6.441 1 61.84 93 GLN A CA 1
ATOM 718 C C . GLN A 1 93 ? -3.393 -0.242 -6.695 1 61.84 93 GLN A C 1
ATOM 720 O O . GLN A 1 93 ? -2.879 -1.294 -6.309 1 61.84 93 GLN A O 1
ATOM 725 N N . ASP A 1 94 ? -4.758 -0.227 -6.883 1 67.69 94 ASP A N 1
ATOM 726 C CA . ASP A 1 94 ? -5.438 -1.328 -7.559 1 67.69 94 ASP A CA 1
ATOM 727 C C . ASP A 1 94 ? -4.812 -1.606 -8.922 1 67.69 94 ASP A C 1
ATOM 729 O O . ASP A 1 94 ? -4.676 -0.699 -9.742 1 67.69 94 ASP A O 1
ATOM 733 N N . ILE A 1 95 ? -4.203 -2.701 -8.914 1 76.12 95 ILE A N 1
ATOM 734 C CA . ILE A 1 95 ? -3.65 -3.133 -10.195 1 76.12 95 ILE A CA 1
ATOM 735 C C . ILE A 1 95 ? -4.68 -3.975 -10.945 1 76.12 95 ILE A C 1
ATOM 737 O O . ILE A 1 95 ? -5.16 -4.984 -10.422 1 76.12 95 ILE A O 1
ATOM 741 N N . HIS A 1 96 ? -5.074 -3.438 -12.016 1 81.44 96 HIS A N 1
ATOM 742 C CA . HIS A 1 96 ? -5.914 -4.258 -12.883 1 81.44 96 HIS A CA 1
ATOM 743 C C . HIS A 1 96 ? -5.094 -5.316 -13.602 1 81.44 96 HIS A C 1
ATOM 745 O O . HIS A 1 96 ? -4.262 -4.992 -14.453 1 81.44 96 HIS A O 1
ATOM 751 N N . LEU A 1 97 ? -5.395 -6.504 -13.312 1 86.62 97 LEU A N 1
ATOM 752 C CA . LEU A 1 97 ? -4.562 -7.621 -13.742 1 86.62 97 LEU A CA 1
ATOM 753 C C . LEU A 1 97 ? -4.578 -7.758 -15.266 1 86.62 9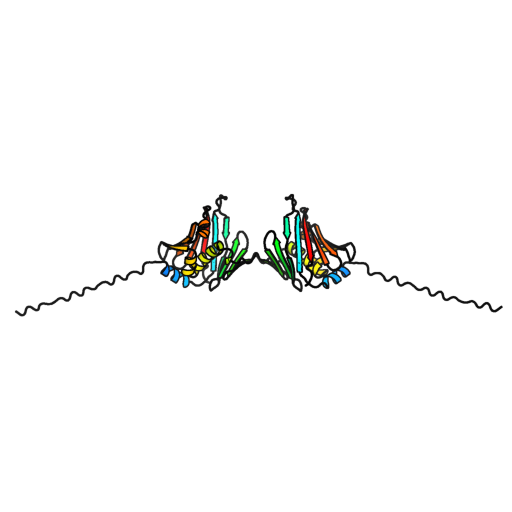7 LEU A C 1
ATOM 755 O O . LEU A 1 97 ? -3.607 -8.234 -15.859 1 86.62 97 LEU A O 1
ATOM 759 N N . GLN A 1 98 ? -5.656 -7.301 -15.867 1 84.25 98 GLN A N 1
ATOM 760 C CA . GLN A 1 98 ? -5.762 -7.371 -17.328 1 84.25 98 GLN A CA 1
ATOM 761 C C . GLN A 1 98 ? -4.676 -6.535 -18 1 84.25 98 GLN A C 1
ATOM 763 O O . GLN A 1 98 ? -4.258 -6.836 -19.109 1 84.25 98 GLN A O 1
ATOM 768 N N . ASP A 1 99 ? -4.207 -5.516 -17.281 1 85.62 99 ASP A N 1
ATOM 769 C CA . ASP A 1 99 ? -3.162 -4.652 -17.828 1 85.62 99 ASP A CA 1
ATOM 770 C C . ASP A 1 99 ? -1.777 -5.242 -17.578 1 85.62 99 ASP A C 1
ATOM 772 O O . ASP A 1 99 ? -0.771 -4.695 -18.031 1 85.62 99 ASP A O 1
ATOM 776 N N . HIS A 1 100 ? -1.761 -6.297 -16.906 1 87.5 100 HIS A N 1
ATOM 777 C CA . HIS A 1 100 ? -0.517 -6.961 -16.531 1 87.5 100 HIS A CA 1
ATOM 778 C C . HIS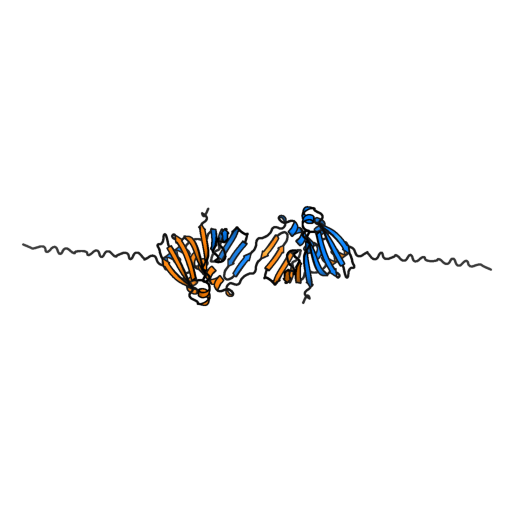 A 1 100 ? -0.613 -8.469 -16.75 1 87.5 100 HIS A C 1
ATOM 780 O O . HIS A 1 100 ? -0.705 -9.234 -15.789 1 87.5 100 HIS A O 1
ATOM 786 N N . PRO A 1 101 ? -0.525 -8.859 -17.984 1 85.56 101 PRO A N 1
ATOM 787 C CA . PRO A 1 101 ? -0.763 -10.266 -18.312 1 85.56 101 PRO A CA 1
ATOM 788 C C . PRO A 1 101 ? 0.184 -11.211 -17.578 1 85.56 101 PRO A C 1
ATOM 790 O O . PRO A 1 101 ? -0.199 -12.336 -17.25 1 85.56 101 PRO A O 1
ATOM 793 N N . GLU A 1 102 ? 1.385 -10.789 -17.391 1 86 102 GLU A N 1
ATOM 794 C CA . GLU A 1 102 ? 2.338 -11.633 -16.688 1 86 102 GLU A CA 1
ATOM 795 C C . GLU A 1 102 ? 1.898 -11.875 -15.242 1 86 102 GLU A C 1
ATOM 797 O O . GLU A 1 102 ? 1.975 -13 -14.75 1 86 102 GLU A O 1
ATOM 802 N N . LEU A 1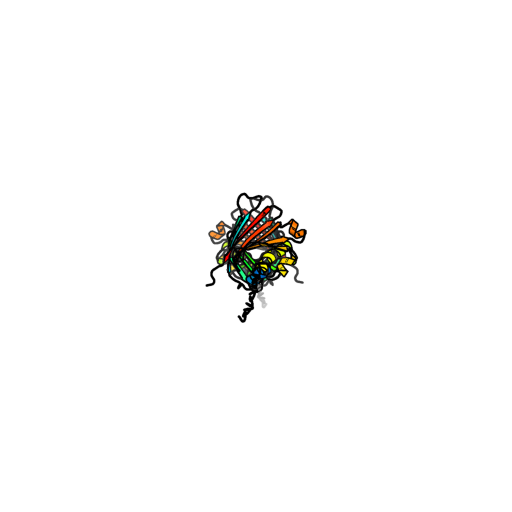 103 ? 1.503 -10.789 -14.617 1 88.62 103 LEU A N 1
ATOM 803 C CA . LEU A 1 103 ? 1.013 -10.891 -13.25 1 88.62 103 LEU A CA 1
ATOM 804 C C . LEU A 1 103 ? -0.257 -11.734 -13.188 1 88.62 103 LEU A C 1
ATOM 806 O O . LEU A 1 103 ? -0.423 -12.555 -12.281 1 88.62 103 LEU A O 1
ATOM 810 N N . LEU A 1 104 ? -1.118 -11.562 -14.148 1 91.19 104 LEU A N 1
ATOM 811 C CA . LEU A 1 104 ? -2.348 -12.344 -14.242 1 91.19 104 LEU A CA 1
ATOM 812 C C . LEU A 1 104 ? -2.035 -13.828 -14.383 1 91.19 104 LEU A C 1
ATOM 814 O O . LEU A 1 104 ? -2.652 -14.664 -13.719 1 91.19 104 LEU A O 1
ATOM 818 N N . ALA A 1 105 ? -1.073 -14.125 -15.203 1 92.81 105 ALA A N 1
ATOM 819 C CA . ALA A 1 105 ? -0.692 -15.516 -15.43 1 92.81 105 ALA A CA 1
ATOM 820 C C . ALA A 1 105 ? -0.189 -16.172 -14.141 1 92.81 105 ALA A C 1
ATOM 822 O O . ALA A 1 105 ? -0.54 -17.312 -13.836 1 92.81 105 ALA A O 1
ATOM 823 N N . PHE A 1 106 ? 0.637 -15.453 -13.398 1 92.62 106 PHE A N 1
ATOM 824 C CA . PHE A 1 106 ? 1.156 -15.969 -12.141 1 92.62 106 PHE A CA 1
ATOM 825 C C . PHE A 1 106 ? 0.026 -16.203 -11.148 1 92.62 106 PHE A C 1
ATOM 827 O O . PHE A 1 106 ? -0.065 -17.281 -10.547 1 92.62 106 PHE A O 1
ATOM 834 N N . ILE A 1 107 ? -0.795 -15.266 -11.023 1 92.44 107 ILE A N 1
ATOM 835 C CA . ILE A 1 107 ? -1.909 -15.359 -10.086 1 92.44 107 ILE A CA 1
ATOM 836 C C . ILE A 1 107 ? -2.826 -16.516 -10.492 1 92.44 107 ILE A C 1
ATOM 838 O O . ILE A 1 107 ? -3.219 -17.312 -9.648 1 92.44 107 ILE A O 1
ATOM 842 N N . ASP A 1 108 ? -3.109 -16.656 -11.766 1 92.62 108 ASP A N 1
ATOM 843 C CA . ASP A 1 108 ? -3.99 -17.703 -12.25 1 92.62 108 ASP A CA 1
ATOM 844 C C . ASP A 1 108 ? -3.334 -19.078 -12.109 1 92.62 108 ASP A C 1
ATOM 846 O O . ASP A 1 108 ? -4.023 -20.094 -11.992 1 92.62 108 ASP A O 1
ATOM 850 N N . SER A 1 109 ? -1.962 -19.109 -12.172 1 95.12 109 SER A N 1
ATOM 851 C CA . SER A 1 109 ? -1.292 -20.375 -11.914 1 95.12 109 SER A CA 1
ATOM 852 C C . SER A 1 109 ? -1.603 -20.891 -10.508 1 95.12 109 SER A C 1
ATOM 854 O O . SER A 1 109 ? -1.807 -22.094 -10.312 1 95.12 109 SER A O 1
ATOM 856 N N . ILE A 1 110 ? -1.655 -19.938 -9.578 1 91.88 110 ILE A N 1
ATOM 857 C CA . ILE A 1 110 ? -1.928 -20.297 -8.188 1 91.88 110 ILE A CA 1
ATOM 858 C C . ILE A 1 110 ? -3.416 -20.594 -8.008 1 91.88 110 ILE A C 1
ATOM 860 O O . ILE A 1 110 ? -3.793 -21.672 -7.57 1 91.88 110 ILE A O 1
ATOM 864 N N . ARG A 1 111 ? -4.25 -19.688 -8.5 1 90 111 ARG A N 1
ATOM 865 C CA . ARG A 1 111 ? -5.695 -19.828 -8.359 1 90 111 ARG A CA 1
ATOM 866 C C . ARG A 1 111 ? -6.195 -21.078 -9.07 1 90 111 ARG A C 1
ATOM 868 O O . ARG A 1 111 ? -6.992 -21.828 -8.516 1 90 111 ARG A O 1
ATOM 875 N N . GLY A 1 112 ? -5.77 -21.25 -10.289 1 93.38 112 GLY A N 1
ATOM 876 C CA . GLY A 1 112 ? -6.18 -22.406 -11.062 1 93.38 112 GLY A CA 1
ATOM 877 C C . GLY A 1 112 ? -5.82 -23.719 -10.398 1 93.38 112 GLY A C 1
ATOM 878 O O . GLY A 1 112 ? -6.602 -24.672 -10.438 1 93.38 112 GLY A O 1
ATOM 879 N N . THR A 1 113 ? -4.625 -23.75 -9.805 1 94.19 113 THR A N 1
ATOM 880 C CA . THR A 1 113 ? -4.199 -24.953 -9.109 1 94.19 113 THR A CA 1
ATOM 881 C C . THR A 1 113 ? -5.055 -25.203 -7.875 1 94.19 113 THR A C 1
ATOM 883 O O . THR A 1 113 ? -5.605 -26.297 -7.695 1 94.19 113 THR A O 1
ATOM 886 N N . LEU A 1 114 ? -5.223 -24.188 -7.051 1 89 114 LEU A N 1
ATOM 887 C CA . LEU A 1 114 ? -5.902 -24.344 -5.77 1 89 114 LEU A CA 1
ATOM 888 C C . LEU A 1 114 ? -7.379 -24.672 -5.977 1 89 114 LEU A C 1
ATOM 890 O O . LEU A 1 114 ? -7.996 -25.328 -5.133 1 89 114 LEU A O 1
ATOM 894 N N . THR A 1 115 ? -7.949 -24.266 -7.078 1 89.38 115 THR A N 1
ATOM 895 C CA . THR A 1 115 ? -9.367 -24.484 -7.324 1 89.38 115 THR A CA 1
ATOM 896 C C . THR A 1 115 ? -9.57 -25.672 -8.266 1 89.38 115 THR A C 1
ATOM 898 O O . THR A 1 115 ? -10.703 -25.984 -8.633 1 89.38 115 THR A O 1
ATOM 901 N N . GLY A 1 116 ? -8.492 -26.203 -8.727 1 93.5 116 GLY A N 1
ATOM 902 C CA . GLY A 1 116 ? -8.578 -27.312 -9.664 1 93.5 116 GLY A CA 1
ATOM 903 C C . GLY A 1 116 ? -9.133 -26.891 -11.016 1 93.5 116 GLY A C 1
ATOM 904 O O . GLY A 1 116 ? -9.836 -27.672 -11.664 1 93.5 116 GLY A O 1
ATOM 905 N N . ASN A 1 117 ? -8.906 -25.734 -11.422 1 94.5 117 ASN A N 1
ATOM 906 C CA . ASN A 1 117 ? -9.438 -25.188 -12.664 1 94.5 117 ASN A CA 1
ATOM 907 C C . ASN A 1 117 ? -8.43 -25.328 -13.812 1 94.5 117 ASN A C 1
ATOM 909 O O . ASN A 1 117 ? -7.703 -24.391 -14.125 1 94.5 117 ASN A O 1
ATOM 913 N N . GLN A 1 118 ? -8.484 -26.422 -14.453 1 96.81 118 GLN A N 1
ATOM 914 C CA . GLN A 1 118 ? -7.527 -26.734 -15.516 1 96.81 118 GLN A CA 1
ATOM 915 C C . GLN A 1 118 ? -7.68 -25.781 -16.688 1 96.81 118 GLN A C 1
ATOM 917 O O . GLN A 1 118 ? -6.691 -25.406 -17.328 1 96.81 118 GLN A O 1
ATOM 922 N N . GLN A 1 119 ? -8.938 -25.453 -16.984 1 96.38 119 GLN A N 1
ATOM 923 C CA . GLN A 1 119 ? -9.188 -24.547 -18.109 1 96.38 119 GLN A CA 1
ATOM 924 C C . GLN A 1 119 ? -8.508 -23.203 -17.891 1 96.38 119 GLN A C 1
ATOM 926 O O . GLN A 1 119 ? -7.957 -22.609 -18.812 1 96.38 119 GLN A O 1
ATOM 931 N N . MET A 1 120 ? -8.578 -22.719 -16.672 1 94.75 120 MET A N 1
ATOM 932 C CA . MET A 1 120 ? -7.91 -21.469 -16.328 1 94.75 120 MET A CA 1
ATOM 933 C C . MET A 1 120 ? -6.406 -21.578 -16.562 1 94.75 120 MET A C 1
ATOM 935 O O . MET A 1 120 ? -5.789 -20.672 -17.125 1 94.75 120 MET A O 1
ATOM 939 N N . LEU A 1 121 ? -5.812 -22.703 -16.109 1 97.69 121 LEU A N 1
ATOM 940 C CA . LEU A 1 121 ? -4.375 -22.922 -16.266 1 97.69 121 LEU A CA 1
ATOM 941 C C . LEU A 1 121 ? -3.99 -23.016 -17.734 1 97.69 121 LEU A C 1
ATOM 943 O O . LEU A 1 121 ? -2.988 -22.438 -18.156 1 97.69 121 LEU A O 1
ATOM 947 N N . LYS A 1 122 ? -4.801 -23.578 -18.531 1 97.75 122 LYS A N 1
ATOM 948 C CA . LYS A 1 122 ? -4.492 -23.859 -19.922 1 97.75 122 LYS A CA 1
ATOM 949 C C . LYS A 1 122 ? -4.582 -22.609 -20.781 1 97.75 122 LYS A C 1
ATOM 951 O O . LYS A 1 122 ? -4.113 -22.578 -21.922 1 97.75 122 LYS A O 1
ATOM 956 N N . GLN A 1 123 ? -5.148 -21.609 -20.25 1 96.06 123 GLN A N 1
ATOM 957 C CA . GLN A 1 123 ? -5.164 -20.328 -20.969 1 96.06 123 GLN A CA 1
ATOM 958 C C . GLN A 1 123 ? -3.75 -19.797 -21.172 1 96.06 123 GLN A C 1
ATOM 960 O O . GLN A 1 123 ? -3.467 -19.125 -22.156 1 96.06 123 GLN A O 1
ATOM 965 N N . PHE A 1 124 ? -2.891 -20.109 -20.234 1 97.12 124 PHE A N 1
ATOM 966 C CA . PHE A 1 124 ? -1.574 -19.484 -20.266 1 97.12 124 PHE A CA 1
ATOM 967 C C . PHE A 1 124 ? -0.476 -20.531 -20.391 1 97.12 124 PHE A C 1
ATOM 969 O O . PHE A 1 124 ? 0.652 -20.219 -20.781 1 97.12 124 PHE A O 1
ATOM 976 N N . PHE A 1 125 ? -0.836 -21.828 -20.031 1 98.56 125 PHE A N 1
ATOM 977 C CA . PHE A 1 125 ? 0.256 -22.766 -19.859 1 98.56 125 PHE A CA 1
ATOM 978 C C . PHE A 1 125 ? -0.051 -24.094 -20.562 1 98.56 125 PHE A C 1
ATOM 980 O O . PHE A 1 125 ? -1.216 -24.469 -20.688 1 98.56 125 PHE A O 1
ATOM 987 N N . ARG A 1 126 ? 0.989 -24.766 -21.031 1 98.44 126 ARG A N 1
ATOM 988 C CA . ARG A 1 126 ? 0.958 -26.219 -21.25 1 98.44 126 ARG A CA 1
ATOM 989 C C . ARG A 1 126 ? 1.251 -26.969 -19.953 1 98.44 126 ARG A C 1
ATOM 991 O O . ARG A 1 126 ? 2.207 -26.641 -19.234 1 98.44 126 ARG A O 1
ATOM 998 N N . LEU A 1 127 ? 0.398 -27.969 -19.641 1 98.56 127 LEU A N 1
ATOM 999 C CA . LEU A 1 127 ? 0.495 -28.641 -18.359 1 98.56 127 LEU A CA 1
ATOM 1000 C C . LEU A 1 127 ? 1.108 -30.031 -18.516 1 98.56 127 LEU A C 1
ATOM 1002 O O . LEU A 1 127 ? 0.822 -30.734 -19.484 1 98.56 127 LEU A O 1
ATOM 1006 N N . SER A 1 128 ? 1.963 -30.359 -17.594 1 98.25 128 SER A N 1
ATOM 1007 C CA . SER A 1 128 ? 2.441 -31.734 -17.453 1 98.25 128 SER A CA 1
ATOM 1008 C C . SER A 1 128 ? 2.471 -32.156 -15.977 1 98.25 128 SER A C 1
ATOM 1010 O O . SER A 1 128 ? 2.734 -31.328 -15.102 1 98.25 128 SER A O 1
ATOM 1012 N N . LEU A 1 129 ? 2.117 -33.375 -15.719 1 98 129 LEU A N 1
ATOM 1013 C CA . LEU A 1 129 ? 2.08 -33.938 -14.367 1 98 129 LEU A CA 1
ATOM 1014 C C . LEU A 1 129 ? 3.061 -35.094 -14.211 1 98 129 LEU A C 1
ATOM 1016 O O . LEU A 1 129 ? 3.145 -35.938 -15.086 1 98 129 LEU A O 1
ATOM 1020 N N . SER A 1 130 ? 3.879 -35.062 -13.219 1 97.75 130 SER A N 1
ATOM 1021 C CA . SER A 1 130 ? 4.773 -36.156 -12.891 1 97.75 130 SER A CA 1
ATOM 1022 C C . SER A 1 130 ? 4.594 -36.594 -11.445 1 97.75 130 SER A C 1
ATOM 1024 O O . SER A 1 130 ? 4.012 -35.875 -10.633 1 97.75 130 SER A O 1
ATOM 1026 N N . GLY A 1 131 ? 5.012 -37.844 -11.148 1 96.5 131 GLY A N 1
ATOM 1027 C CA . GLY A 1 131 ? 4.926 -38.375 -9.797 1 96.5 131 GLY A CA 1
ATOM 1028 C C . GLY A 1 131 ? 3.668 -39.188 -9.562 1 96.5 131 GLY A C 1
ATOM 1029 O O . GLY A 1 131 ? 3.154 -39.844 -10.477 1 96.5 131 GLY A O 1
ATOM 1030 N N . SER A 1 132 ? 3.295 -39.219 -8.266 1 95.69 132 SER A N 1
ATOM 1031 C CA . SER A 1 132 ? 2.129 -39.969 -7.812 1 95.69 132 SER A CA 1
ATOM 1032 C C . SER A 1 132 ? 1.177 -39.062 -7.016 1 95.69 132 SER A C 1
ATOM 1034 O O . SER A 1 132 ? 1.456 -37.875 -6.797 1 95.69 132 SER A O 1
ATOM 1036 N N . GLU A 1 133 ? 0.075 -39.625 -6.711 1 95 133 GLU A N 1
ATOM 1037 C CA . GLU A 1 133 ? -0.916 -38.906 -5.93 1 95 133 GLU A CA 1
ATOM 1038 C C . GLU A 1 133 ? -0.314 -38.375 -4.629 1 95 133 GLU A C 1
ATOM 1040 O O . GLU A 1 133 ? -0.636 -37.281 -4.188 1 95 133 GLU A O 1
ATOM 1045 N N . GLY A 1 134 ? 0.506 -39.156 -4 1 95.69 134 GLY A N 1
ATOM 1046 C CA . GLY A 1 134 ? 1.086 -38.781 -2.717 1 95.69 134 GLY A CA 1
ATOM 1047 C C . GLY A 1 134 ? 2.281 -37.875 -2.846 1 95.69 134 GLY A C 1
ATOM 1048 O O . GLY A 1 134 ? 2.789 -37.344 -1.844 1 95.69 134 GLY A O 1
ATOM 1049 N N . ASN A 1 135 ? 2.783 -37.75 -4.012 1 97.56 135 ASN A N 1
ATOM 1050 C CA . ASN A 1 135 ? 3.939 -36.938 -4.328 1 97.56 135 ASN A CA 1
ATOM 1051 C C . ASN A 1 135 ? 3.936 -36.5 -5.793 1 97.56 135 ASN A C 1
ATOM 1053 O O . ASN A 1 135 ? 4.504 -37.188 -6.648 1 97.56 135 ASN A O 1
ATOM 1057 N N . TRP A 1 136 ? 3.348 -35.375 -6.059 1 97.88 136 TRP A N 1
ATOM 1058 C CA . TRP A 1 136 ? 3.133 -34.969 -7.449 1 97.88 136 TRP A CA 1
ATOM 1059 C C . TRP A 1 136 ? 3.777 -33.625 -7.738 1 97.88 136 TRP A C 1
ATOM 1061 O O . TRP A 1 136 ? 3.992 -32.812 -6.828 1 97.88 136 TRP A O 1
ATOM 1071 N N . THR A 1 137 ? 4.109 -33.375 -8.953 1 98.62 137 THR A N 1
ATOM 1072 C CA . THR A 1 137 ? 4.605 -32.125 -9.516 1 98.62 137 THR A CA 1
ATOM 1073 C C . THR A 1 137 ? 3.814 -31.719 -10.758 1 98.62 137 THR A C 1
ATOM 1075 O O . THR A 1 137 ? 3.768 -32.469 -11.734 1 98.62 137 THR A O 1
ATOM 1078 N N . LEU A 1 138 ? 3.109 -30.656 -10.68 1 98.62 138 LEU A N 1
ATOM 1079 C CA . LEU A 1 138 ? 2.459 -30.047 -11.836 1 98.62 138 LEU A CA 1
ATOM 1080 C C . LEU A 1 138 ? 3.357 -29 -12.477 1 98.62 138 LEU A C 1
ATOM 1082 O O . LEU A 1 138 ? 3.703 -28 -11.844 1 98.62 138 LEU A O 1
ATOM 1086 N N . THR A 1 139 ? 3.764 -29.172 -13.711 1 98.81 139 THR A N 1
ATOM 1087 C CA . THR A 1 139 ? 4.621 -28.234 -14.43 1 98.81 139 THR A CA 1
ATOM 1088 C C . THR A 1 139 ? 3.811 -27.438 -15.438 1 98.81 139 THR A C 1
ATOM 1090 O O . THR A 1 139 ? 3.016 -27.984 -16.188 1 98.81 139 THR A O 1
ATOM 1093 N N . MET A 1 140 ? 4.004 -26.172 -15.375 1 98.69 140 MET A N 1
ATOM 1094 C CA . MET A 1 140 ? 3.322 -25.219 -16.266 1 98.69 140 MET A CA 1
ATOM 1095 C C . MET A 1 140 ? 4.324 -24.484 -17.141 1 98.69 140 MET A C 1
ATOM 1097 O O . MET A 1 140 ? 5.121 -23.688 -16.641 1 98.69 140 MET A O 1
ATOM 1101 N N . LEU A 1 141 ? 4.242 -24.672 -18.422 1 98.62 141 LEU A N 1
ATOM 1102 C CA . LEU A 1 141 ? 5.09 -23.984 -19.375 1 98.62 141 LEU A CA 1
ATOM 1103 C C . LEU A 1 141 ? 4.297 -22.938 -20.156 1 98.62 141 LEU A C 1
ATOM 1105 O O . LEU A 1 141 ? 3.225 -23.234 -20.688 1 98.62 141 LEU A O 1
ATOM 1109 N N . PRO A 1 142 ? 4.824 -21.688 -20.188 1 98 142 PRO A N 1
ATOM 1110 C CA . PRO A 1 142 ? 4.078 -20.656 -20.906 1 98 142 PRO A CA 1
ATOM 1111 C C . PRO A 1 142 ? 3.787 -21.047 -22.359 1 98 142 PRO A C 1
ATOM 1113 O O . PRO A 1 142 ? 4.656 -21.594 -23.047 1 98 142 PRO A O 1
ATOM 1116 N N . ARG A 1 143 ? 2.588 -20.672 -22.844 1 97 143 ARG A N 1
ATOM 1117 C CA . ARG A 1 143 ? 2.188 -20.953 -24.219 1 97 143 ARG A CA 1
ATOM 1118 C C . ARG A 1 143 ? 2.521 -19.781 -25.141 1 97 143 ARG A C 1
ATOM 1120 O O . ARG A 1 143 ? 2.943 -19.984 -26.281 1 97 143 ARG A O 1
ATOM 1127 N N . GLN A 1 144 ? 2.34 -18.656 -24.609 1 95 144 GLN A N 1
ATOM 1128 C CA . GLN A 1 144 ? 2.521 -17.438 -25.422 1 95 144 GLN A CA 1
ATOM 1129 C C . GLN A 1 144 ? 3.947 -16.906 -25.297 1 95 144 GLN A C 1
ATOM 1131 O O . GLN A 1 144 ? 4.535 -16.938 -24.219 1 95 144 GLN A O 1
ATOM 1136 N N . LYS A 1 145 ? 4.43 -16.375 -26.375 1 95 145 LYS A N 1
ATOM 1137 C CA . LYS A 1 145 ? 5.805 -15.883 -26.453 1 95 145 LYS A CA 1
ATOM 1138 C C . LYS A 1 145 ? 6.055 -14.781 -25.422 1 95 145 LYS A C 1
ATOM 1140 O O . LYS A 1 145 ? 7.098 -14.773 -24.766 1 95 145 LYS A O 1
ATOM 1145 N N . LYS A 1 146 ? 5.023 -13.961 -25.297 1 93.5 146 LYS A N 1
ATOM 1146 C CA . LYS A 1 146 ? 5.207 -12.828 -24.391 1 93.5 146 LYS A CA 1
ATOM 1147 C C . LYS A 1 146 ? 5.477 -13.305 -22.969 1 93.5 146 LYS A C 1
ATOM 1149 O O . LYS A 1 146 ? 6.34 -12.766 -22.281 1 93.5 146 LYS A O 1
ATOM 1154 N N . LEU A 1 147 ? 4.754 -14.219 -22.516 1 94.94 147 LEU A N 1
ATOM 1155 C CA . LEU A 1 147 ? 4.961 -14.789 -21.188 1 94.94 147 LEU A CA 1
ATOM 1156 C C . LEU A 1 147 ? 6.227 -15.633 -21.141 1 94.94 147 LEU A C 1
ATOM 1158 O O . LEU A 1 147 ? 6.973 -15.602 -20.172 1 94.94 147 LEU A O 1
ATOM 1162 N N . ALA A 1 148 ? 6.535 -16.344 -22.203 1 96.31 148 ALA A N 1
ATOM 1163 C CA . ALA A 1 148 ? 7.699 -17.219 -22.297 1 96.31 148 ALA A CA 1
ATOM 1164 C C . ALA A 1 148 ? 9 -16.422 -22.266 1 96.31 148 ALA A C 1
ATOM 1166 O O . ALA A 1 148 ? 10.047 -16.938 -21.875 1 96.31 148 ALA A O 1
ATOM 1167 N N . ASP A 1 149 ? 8.93 -15.234 -22.656 1 96 149 ASP A N 1
ATOM 1168 C CA . ASP A 1 149 ? 10.102 -14.352 -22.609 1 96 149 ASP A CA 1
ATOM 1169 C C . ASP A 1 149 ? 10.438 -13.977 -21.172 1 96 149 ASP A C 1
ATOM 1171 O O . ASP A 1 149 ? 11.547 -13.516 -20.891 1 96 149 ASP A O 1
ATOM 1175 N N . LEU A 1 150 ? 9.5 -14.156 -20.281 1 94.88 150 LEU A N 1
ATOM 1176 C CA . LEU A 1 150 ? 9.68 -13.695 -18.906 1 94.88 150 LEU A CA 1
ATOM 1177 C C . LEU A 1 150 ? 9.828 -14.875 -17.953 1 94.88 150 LEU A C 1
ATOM 1179 O O . LEU A 1 150 ? 10.602 -14.82 -17 1 94.88 150 LEU A O 1
ATOM 1183 N N . VAL A 1 151 ? 9.031 -15.914 -18.219 1 96.88 151 VAL A N 1
ATOM 1184 C CA . VAL A 1 151 ? 8.945 -17.047 -17.312 1 96.88 151 VAL A CA 1
ATOM 1185 C C . VAL A 1 151 ? 9.305 -18.344 -18.047 1 96.88 151 VAL A C 1
ATOM 1187 O O . VAL A 1 151 ? 8.711 -18.656 -19.078 1 96.88 151 VAL A O 1
ATOM 1190 N N . GLN A 1 152 ? 10.273 -19.125 -17.531 1 97.25 152 GLN A N 1
ATOM 1191 C CA . GLN A 1 152 ? 10.609 -20.422 -18.109 1 97.25 152 GLN A CA 1
ATOM 1192 C C . GLN A 1 152 ? 9.586 -21.484 -17.719 1 97.25 152 GLN A C 1
ATOM 1194 O O . GLN A 1 152 ? 9.031 -22.156 -18.594 1 97.25 152 GLN A O 1
ATOM 1199 N N . TYR A 1 153 ? 9.305 -21.547 -16.391 1 97.94 153 TYR A N 1
ATOM 1200 C CA . TYR A 1 153 ? 8.258 -22.453 -15.953 1 97.94 153 TYR A CA 1
ATOM 1201 C C . TYR A 1 153 ? 7.781 -22.109 -14.547 1 97.94 153 TYR A C 1
ATOM 1203 O O . TYR A 1 153 ? 8.445 -21.344 -13.836 1 97.94 153 TYR A O 1
ATOM 1211 N N . ILE A 1 154 ? 6.648 -22.547 -14.18 1 98.31 154 ILE A N 1
ATOM 1212 C CA . ILE A 1 154 ? 6.117 -22.609 -12.82 1 98.31 154 ILE A CA 1
ATOM 1213 C C . ILE A 1 154 ? 5.832 -24.062 -12.453 1 98.31 154 ILE A C 1
ATOM 1215 O O . ILE A 1 154 ? 5.207 -24.797 -13.219 1 98.31 154 ILE A O 1
ATOM 1219 N N . GLN A 1 155 ? 6.305 -24.484 -11.305 1 98.69 155 GLN A N 1
ATOM 1220 C CA . GLN A 1 155 ? 6.047 -25.828 -10.82 1 98.69 155 GLN A CA 1
ATOM 1221 C C . GLN A 1 155 ? 5.332 -25.797 -9.469 1 98.69 155 GLN A C 1
ATOM 1223 O O . GLN A 1 155 ? 5.762 -25.094 -8.555 1 98.69 155 GLN A O 1
ATOM 1228 N N . VAL A 1 156 ? 4.305 -26.547 -9.414 1 98.31 156 VAL A N 1
ATOM 1229 C CA . VAL A 1 156 ? 3.592 -26.734 -8.148 1 98.31 156 VAL A CA 1
ATOM 1230 C C . VAL A 1 156 ? 3.766 -28.156 -7.656 1 98.31 156 VAL A C 1
ATOM 1232 O O . VAL A 1 156 ? 3.549 -29.109 -8.406 1 98.31 156 VAL A O 1
ATOM 1235 N N . ASN A 1 157 ? 4.188 -28.25 -6.469 1 98.44 157 ASN A N 1
ATOM 1236 C CA . ASN A 1 157 ? 4.355 -29.547 -5.84 1 98.44 157 ASN A CA 1
ATOM 1237 C C . ASN A 1 157 ? 3.316 -29.781 -4.746 1 98.44 157 ASN A C 1
ATOM 1239 O O . ASN A 1 157 ? 2.84 -28.844 -4.125 1 98.44 157 ASN A O 1
ATOM 1243 N N . GLY A 1 158 ? 3.002 -31.047 -4.617 1 97.5 158 GLY A N 1
ATOM 1244 C CA . GLY A 1 158 ? 2.053 -31.344 -3.557 1 97.5 158 GLY A CA 1
ATOM 1245 C C . GLY A 1 158 ? 1.926 -32.812 -3.268 1 97.5 158 GLY A C 1
ATOM 1246 O O . GLY A 1 158 ? 2.658 -33.625 -3.836 1 97.5 158 GLY A O 1
ATOM 1247 N N . SER A 1 159 ? 1.187 -33.094 -2.262 1 96 159 SER A N 1
ATOM 1248 C CA . SER A 1 159 ? 0.791 -34.438 -1.836 1 96 159 SER A CA 1
ATOM 1249 C C . SER A 1 159 ? -0.717 -34.531 -1.624 1 96 159 SER A C 1
ATOM 1251 O O . SER A 1 159 ? -1.296 -33.719 -0.894 1 96 159 SER A O 1
ATOM 1253 N N . ASN A 1 160 ? -1.281 -35.531 -2.4 1 93.62 160 ASN A N 1
ATOM 1254 C CA . ASN A 1 160 ? -2.736 -35.625 -2.383 1 93.62 160 ASN A CA 1
ATOM 1255 C C . ASN A 1 160 ? -3.395 -34.281 -2.748 1 93.62 160 ASN A C 1
ATOM 1257 O O . ASN A 1 160 ? -3.086 -33.719 -3.789 1 93.62 160 ASN A O 1
ATOM 1261 N N . ASN A 1 161 ? -4.199 -33.75 -1.916 1 93.44 161 ASN A N 1
ATOM 1262 C CA . ASN A 1 161 ? -4.914 -32.531 -2.26 1 93.44 161 ASN A CA 1
ATOM 1263 C C . ASN A 1 161 ? -4.301 -31.297 -1.576 1 93.44 161 ASN A C 1
ATOM 1265 O O . ASN A 1 161 ? -4.984 -30.312 -1.34 1 93.44 161 ASN A O 1
ATOM 1269 N N . THR A 1 162 ? -3.025 -31.406 -1.259 1 93 162 THR A N 1
ATOM 1270 C CA . THR A 1 162 ? -2.34 -30.328 -0.555 1 93 162 THR A CA 1
ATOM 1271 C C . THR A 1 162 ? -1.154 -29.828 -1.369 1 93 162 THR A C 1
ATOM 1273 O O . THR A 1 162 ? -0.285 -30.609 -1.766 1 93 162 THR A O 1
ATOM 1276 N N . VAL A 1 163 ? -1.212 -28.547 -1.622 1 94.94 163 VAL A N 1
ATOM 1277 C CA . VAL A 1 163 ? -0.065 -27.906 -2.254 1 94.94 163 VAL A CA 1
ATOM 1278 C C . VAL A 1 163 ? 1.011 -27.625 -1.208 1 94.94 163 VAL A C 1
ATOM 1280 O O . VAL A 1 163 ? 0.722 -27.078 -0.146 1 94.94 163 VAL A O 1
ATOM 1283 N N . THR A 1 164 ? 2.287 -27.969 -1.482 1 96.5 164 THR A N 1
ATOM 1284 C CA . THR A 1 164 ? 3.348 -27.812 -0.494 1 96.5 164 THR A CA 1
ATOM 1285 C C . THR A 1 164 ? 4.344 -26.734 -0.938 1 96.5 164 THR A C 1
ATOM 1287 O O . THR A 1 164 ? 5.02 -26.125 -0.106 1 96.5 164 THR A O 1
ATOM 1290 N N . SER A 1 165 ? 4.449 -26.547 -2.234 1 97.88 165 SER A N 1
ATOM 1291 C CA . SER A 1 165 ? 5.367 -25.5 -2.674 1 97.88 165 SER A CA 1
ATOM 1292 C C . SER A 1 165 ? 5.07 -25.062 -4.105 1 97.88 165 SER A C 1
ATOM 1294 O O . SER A 1 165 ? 4.457 -25.812 -4.871 1 97.88 165 SER A O 1
ATOM 1296 N N . ILE A 1 166 ? 5.445 -23.906 -4.461 1 97.62 166 ILE A N 1
ATOM 1297 C CA . ILE A 1 166 ? 5.391 -23.328 -5.797 1 97.62 166 ILE A CA 1
ATOM 1298 C C . ILE A 1 166 ? 6.758 -22.75 -6.168 1 97.62 166 ILE A C 1
ATOM 1300 O O . ILE A 1 166 ? 7.293 -21.891 -5.461 1 97.62 166 ILE A O 1
ATOM 1304 N N . GLU A 1 167 ? 7.328 -23.219 -7.266 1 98.25 167 GLU A N 1
ATOM 1305 C CA . GLU A 1 167 ? 8.609 -22.719 -7.77 1 98.25 167 GLU A CA 1
ATOM 1306 C C . GLU A 1 167 ? 8.438 -22.016 -9.117 1 98.25 167 GLU A C 1
ATOM 1308 O O . GLU A 1 167 ? 7.766 -22.547 -10.016 1 98.25 167 GLU A O 1
ATOM 1313 N N . THR A 1 168 ? 8.984 -20.844 -9.195 1 97.88 168 THR A N 1
ATOM 1314 C CA . THR A 1 168 ? 8.984 -20.094 -10.453 1 97.88 168 THR A CA 1
ATOM 1315 C C . THR A 1 168 ? 10.414 -19.812 -10.914 1 97.88 168 THR A C 1
ATOM 1317 O O . THR A 1 168 ? 11.242 -19.344 -10.133 1 97.88 168 THR A O 1
ATOM 1320 N N . LEU A 1 169 ? 10.68 -20.203 -12.18 1 97.19 169 LEU A N 1
ATOM 1321 C CA . LEU A 1 169 ? 11.945 -19.844 -12.805 1 97.19 169 LEU A CA 1
ATOM 1322 C C . LEU A 1 169 ? 11.727 -18.859 -13.945 1 97.19 169 LEU A C 1
ATOM 1324 O O . LEU A 1 169 ? 10.961 -19.125 -14.867 1 97.19 169 LEU A O 1
ATOM 1328 N N . LYS A 1 170 ? 12.383 -17.734 -13.781 1 95.31 170 LYS A N 1
ATOM 1329 C CA . LYS A 1 170 ? 12.289 -16.703 -14.805 1 95.31 170 LYS A CA 1
ATOM 1330 C C . LYS A 1 170 ? 13.391 -16.859 -15.852 1 95.31 170 LYS A C 1
ATOM 1332 O O . LYS A 1 170 ? 14.375 -17.547 -15.617 1 95.31 170 LYS A O 1
ATOM 1337 N N . THR A 1 171 ? 13.234 -16.203 -17 1 94.25 171 THR A N 1
ATOM 1338 C CA . THR A 1 171 ? 14.18 -16.328 -18.094 1 94.25 171 THR A CA 1
ATOM 1339 C C . THR A 1 171 ? 15.508 -15.648 -17.75 1 94.25 171 THR A C 1
ATOM 1341 O O . THR A 1 171 ? 16.547 -16 -18.297 1 94.25 171 THR A O 1
ATOM 1344 N N . ASN A 1 172 ? 15.43 -14.68 -16.859 1 92.25 172 ASN A N 1
ATOM 1345 C CA . ASN A 1 172 ? 16.672 -14.023 -16.422 1 92.25 172 ASN A CA 1
ATOM 1346 C C . ASN A 1 172 ? 17.375 -14.828 -15.344 1 92.25 172 ASN A C 1
ATOM 1348 O O . ASN A 1 172 ? 18.312 -14.336 -14.711 1 92.25 172 ASN A O 1
ATOM 1352 N N . ARG A 1 173 ? 16.844 -15.969 -15 1 90.56 173 ARG A N 1
ATOM 1353 C CA . ARG A 1 173 ? 17.406 -16.953 -14.078 1 90.56 173 ARG A CA 1
ATOM 1354 C C . ARG A 1 173 ? 17.062 -16.625 -12.633 1 90.56 173 ARG A C 1
ATOM 1356 O O . ARG A 1 173 ? 17.469 -17.312 -11.711 1 90.56 173 ARG A O 1
ATOM 1363 N N . ASP A 1 174 ? 16.266 -15.516 -12.523 1 93.62 174 ASP A N 1
ATOM 1364 C CA . ASP A 1 174 ? 15.695 -15.32 -11.188 1 93.62 174 ASP A CA 1
ATOM 1365 C C . ASP A 1 174 ? 14.742 -16.453 -10.836 1 93.62 174 ASP A C 1
ATOM 1367 O O . ASP A 1 174 ? 14.016 -16.953 -11.695 1 93.62 174 ASP A O 1
ATOM 1371 N N . ARG A 1 175 ? 14.797 -16.797 -9.5 1 95.75 175 ARG A N 1
ATOM 1372 C CA . ARG A 1 175 ? 13.984 -17.922 -9.055 1 95.75 175 ARG A CA 1
ATOM 1373 C C . ARG A 1 175 ? 13.25 -17.594 -7.758 1 95.75 175 ARG A C 1
ATOM 1375 O O . ARG A 1 175 ? 13.758 -16.844 -6.922 1 95.75 175 ARG A O 1
ATOM 1382 N N . SER A 1 176 ? 12.047 -18.047 -7.703 1 96.81 176 SER A N 1
ATOM 1383 C CA . SER A 1 176 ? 11.281 -17.938 -6.465 1 96.81 176 SER A CA 1
ATOM 1384 C C . SER A 1 176 ? 10.742 -19.281 -6.012 1 96.81 176 SER A C 1
ATOM 1386 O O . SER A 1 176 ? 10.273 -20.078 -6.832 1 96.81 176 SER A O 1
ATOM 1388 N N . LEU A 1 177 ? 10.898 -19.562 -4.719 1 98.06 177 LEU A N 1
ATOM 1389 C CA . LEU A 1 177 ? 10.328 -20.75 -4.086 1 98.06 177 LEU A CA 1
ATOM 1390 C C . LEU A 1 177 ? 9.43 -20.359 -2.916 1 98.06 177 LEU A C 1
ATOM 1392 O O . LEU A 1 177 ? 9.898 -19.797 -1.927 1 98.06 177 LEU A O 1
ATOM 1396 N N . ILE A 1 178 ? 8.164 -20.641 -3.061 1 97.19 178 ILE A N 1
ATOM 1397 C CA . ILE A 1 178 ? 7.207 -20.438 -1.981 1 97.19 178 ILE A CA 1
ATOM 1398 C C . ILE A 1 178 ? 6.863 -21.781 -1.333 1 97.19 178 ILE A C 1
ATOM 1400 O O . ILE A 1 178 ? 6.316 -22.672 -1.986 1 97.19 178 ILE A O 1
ATOM 1404 N N . THR A 1 179 ? 7.191 -21.906 -0.087 1 98.25 179 THR A N 1
ATOM 1405 C CA . THR A 1 179 ? 6.812 -23.078 0.687 1 98.25 179 THR A CA 1
ATOM 1406 C C . THR A 1 179 ? 5.566 -22.812 1.521 1 98.25 179 THR A C 1
ATOM 1408 O O . THR A 1 179 ? 5.488 -21.797 2.213 1 98.25 179 THR A O 1
ATOM 1411 N N . ILE A 1 180 ? 4.625 -23.703 1.438 1 96.12 180 ILE A N 1
ATOM 1412 C CA . ILE A 1 180 ? 3.318 -23.5 2.059 1 96.12 180 ILE A CA 1
ATOM 1413 C C . ILE A 1 180 ? 3.068 -24.594 3.1 1 96.12 180 ILE A C 1
ATOM 1415 O O . ILE A 1 180 ? 3.268 -25.781 2.826 1 96.12 180 ILE A O 1
ATOM 1419 N N . THR A 1 181 ? 2.648 -24.156 4.254 1 94.94 181 THR A N 1
ATOM 1420 C CA . THR A 1 181 ? 2.322 -25.094 5.328 1 94.94 181 THR A CA 1
ATOM 1421 C C . THR A 1 181 ? 0.892 -24.875 5.812 1 94.94 181 THR A C 1
ATOM 1423 O O . THR A 1 181 ? 0.575 -23.828 6.391 1 94.94 181 THR A O 1
ATOM 1426 N N . LYS A 1 182 ? 0.099 -25.828 5.539 1 89.38 182 LYS A N 1
ATOM 1427 C CA . LYS A 1 182 ? -1.308 -25.734 5.922 1 89.38 182 LYS A CA 1
ATOM 1428 C C . LYS A 1 182 ? -1.459 -25.656 7.438 1 89.38 182 LYS A C 1
ATOM 1430 O O . LYS A 1 182 ? -0.757 -26.344 8.18 1 89.38 182 LYS A O 1
ATOM 1435 N N . SER A 1 183 ? -2.199 -24.578 7.797 1 81.94 183 SER A N 1
ATOM 1436 C CA . SER A 1 183 ? -2.518 -24.469 9.219 1 81.94 183 SER A CA 1
ATOM 1437 C C . SER A 1 183 ? -3.582 -25.5 9.617 1 81.94 183 SER A C 1
ATOM 1439 O O . SER A 1 183 ? -4.477 -25.797 8.828 1 81.94 183 SER A O 1
ATOM 1441 N N . PRO A 1 184 ? -3.281 -26.219 10.695 1 63.72 184 PRO A N 1
ATOM 1442 C CA . PRO A 1 184 ? -4.293 -27.188 11.117 1 63.72 184 PRO A CA 1
ATOM 1443 C C . PRO A 1 184 ? -5.656 -26.531 11.367 1 63.72 184 PRO A C 1
ATOM 1445 O O . PRO A 1 184 ? -5.73 -25.375 11.766 1 63.72 184 PRO A O 1
ATOM 1448 N N . THR A 1 185 ? -6.711 -26.797 10.633 1 53.53 185 THR A N 1
ATOM 1449 C CA . THR A 1 185 ? -8.062 -26.375 10.977 1 53.53 185 THR A CA 1
ATOM 1450 C C . THR A 1 185 ? -8.312 -26.516 12.477 1 53.53 185 THR A C 1
ATOM 1452 O O . THR A 1 185 ? -8.062 -27.578 13.055 1 53.53 185 THR A O 1
ATOM 1455 N N . PRO A 1 186 ? -8.641 -25.531 13.188 1 42.56 186 PRO A N 1
ATOM 1456 C CA . PRO A 1 186 ? -9 -25.844 14.578 1 42.56 186 PRO A CA 1
ATOM 1457 C C . PRO A 1 186 ? -10.094 -26.906 14.68 1 42.56 186 PRO A C 1
ATOM 1459 O O . PRO A 1 186 ? -10.891 -27.062 13.758 1 42.56 186 PRO A O 1
ATOM 1462 N N . MET B 1 1 ? -18.516 -100.062 -21.328 1 33.09 1 MET B N 1
ATOM 1463 C CA . MET B 1 1 ? -17.375 -99.188 -21.219 1 33.09 1 MET B CA 1
ATOM 1464 C C . MET B 1 1 ? -17.719 -97.75 -21.719 1 33.09 1 MET B C 1
ATOM 1466 O O . MET B 1 1 ? -17.688 -97.5 -22.922 1 33.09 1 MET B O 1
ATOM 1470 N N . ILE B 1 2 ? -18.953 -97.125 -21.25 1 42.5 2 ILE B N 1
ATOM 1471 C CA . ILE B 1 2 ? -19.484 -95.812 -21.531 1 42.5 2 ILE B CA 1
ATOM 1472 C C . ILE B 1 2 ? -18.484 -94.75 -21.078 1 42.5 2 ILE B C 1
ATOM 1474 O O . ILE B 1 2 ? -18.141 -94.688 -19.906 1 42.5 2 ILE B O 1
ATOM 1478 N N . LEU B 1 3 ? -17.531 -94.375 -21.984 1 43 3 LEU B N 1
ATOM 1479 C CA . LEU B 1 3 ? -16.578 -93.25 -21.906 1 43 3 LEU B CA 1
ATOM 1480 C C . LEU B 1 3 ? -17.281 -91.938 -21.672 1 43 3 LEU B C 1
ATOM 1482 O O . LEU B 1 3 ? -18.062 -91.5 -22.516 1 43 3 LEU B O 1
ATOM 1486 N N . LEU B 1 4 ? -17.719 -91.625 -20.406 1 45.25 4 LEU B N 1
ATOM 1487 C CA . LEU B 1 4 ? -18.234 -90.375 -19.938 1 45.25 4 LEU B CA 1
ATOM 1488 C C . LEU B 1 4 ? -17.25 -89.25 -20.203 1 45.25 4 LEU B C 1
ATOM 1490 O O . LEU B 1 4 ? -16.141 -89.25 -19.688 1 45.25 4 LEU B O 1
ATOM 1494 N N . MET B 1 5 ? -17.203 -88.75 -21.469 1 44.41 5 MET B N 1
ATOM 1495 C CA . MET B 1 5 ? -16.438 -87.562 -21.828 1 44.41 5 MET B CA 1
ATOM 1496 C C . MET B 1 5 ? -16.844 -86.375 -20.969 1 44.41 5 MET B C 1
ATOM 1498 O O . MET B 1 5 ? -18.016 -85.938 -20.984 1 44.41 5 MET B O 1
ATOM 1502 N N . LEU B 1 6 ? -16.312 -86.25 -19.734 1 44.88 6 LEU B N 1
ATOM 1503 C CA . LEU B 1 6 ? -16.438 -85.062 -18.875 1 44.88 6 LEU B CA 1
ATOM 1504 C C . LEU B 1 6 ? -15.938 -83.812 -19.578 1 44.88 6 LEU B C 1
ATOM 1506 O O . LEU B 1 6 ? -14.758 -83.75 -19.922 1 44.88 6 LEU B O 1
ATOM 1510 N N . LEU B 1 7 ? -16.75 -83.25 -20.516 1 47.75 7 LEU B N 1
ATOM 1511 C CA . LEU B 1 7 ? -16.469 -81.875 -21.078 1 47.75 7 LEU B CA 1
ATOM 1512 C C . LEU B 1 7 ? -16.234 -80.875 -19.984 1 47.75 7 LEU B C 1
ATOM 1514 O O . LEU B 1 7 ? -17.156 -80.562 -19.219 1 47.75 7 LEU B O 1
ATOM 1518 N N . GLY B 1 8 ? -15.07 -80.875 -19.344 1 46.72 8 GLY B N 1
ATOM 1519 C CA . GLY B 1 8 ? -14.656 -79.812 -18.406 1 46.72 8 GLY B CA 1
ATOM 1520 C C . GLY B 1 8 ? -14.773 -78.438 -18.969 1 46.72 8 GLY B C 1
ATOM 1521 O O . GLY B 1 8 ? -14.195 -78.125 -20.016 1 46.72 8 GLY B O 1
ATOM 1522 N N . MET B 1 9 ? -15.922 -77.75 -18.828 1 49.56 9 MET B N 1
ATOM 1523 C CA . MET B 1 9 ? -16.109 -76.312 -19.125 1 49.56 9 MET B CA 1
ATOM 1524 C C . MET B 1 9 ? -15.07 -75.5 -18.406 1 49.56 9 MET B C 1
ATOM 1526 O O . MET B 1 9 ? -15.023 -75.438 -17.172 1 49.56 9 MET B O 1
ATOM 1530 N N . SER B 1 10 ? -13.883 -75.312 -18.969 1 49.69 10 SER B N 1
ATOM 1531 C CA . SER B 1 10 ? -12.891 -74.375 -18.484 1 49.69 10 SER B CA 1
ATOM 1532 C C . SER B 1 10 ? -13.445 -72.938 -18.484 1 49.69 10 SER B C 1
ATOM 1534 O O . SER B 1 10 ? -13.781 -72.375 -19.531 1 49.69 10 SER B O 1
ATOM 1536 N N . THR B 1 11 ? -14.211 -72.5 -17.516 1 53.16 11 THR B N 1
ATOM 1537 C CA . THR B 1 11 ? -14.594 -71.062 -17.281 1 53.16 11 THR B CA 1
ATOM 1538 C C . THR B 1 11 ? -13.367 -70.188 -17.281 1 53.16 11 THR B C 1
ATOM 1540 O O . THR B 1 11 ? -12.477 -70.375 -16.438 1 53.16 11 THR B O 1
ATOM 1543 N N . MET B 1 12 ? -12.906 -69.75 -18.453 1 50.78 12 MET B N 1
ATOM 1544 C CA . MET B 1 12 ? -11.93 -68.625 -18.547 1 50.78 12 MET B CA 1
ATOM 1545 C C . MET B 1 12 ? -12.398 -67.438 -17.766 1 50.78 12 MET B C 1
ATOM 1547 O O . MET B 1 12 ? -13.406 -66.812 -18.109 1 50.78 12 MET B O 1
ATOM 1551 N N . LEU B 1 13 ? -12.258 -67.312 -16.469 1 52.41 13 LEU B N 1
ATOM 1552 C CA . LEU B 1 13 ? -12.375 -66.062 -15.719 1 52.41 13 LEU B CA 1
ATOM 1553 C C . LEU B 1 13 ? -11.516 -65 -16.344 1 52.41 13 LEU B C 1
ATOM 1555 O O . LEU B 1 13 ? -10.289 -65.062 -16.312 1 52.41 13 LEU B O 1
ATOM 1559 N N . THR B 1 14 ? -11.961 -64.375 -17.422 1 53.69 14 THR B N 1
ATOM 1560 C CA . THR B 1 14 ? -11.352 -63.094 -17.875 1 53.69 14 THR B CA 1
ATOM 1561 C C . THR B 1 14 ? -11.211 -62.125 -16.719 1 53.69 14 THR B C 1
ATOM 1563 O O . THR B 1 14 ? -12.211 -61.719 -16.125 1 53.69 14 THR B O 1
ATOM 1566 N N . ALA B 1 15 ? -10.133 -62.156 -15.922 1 52.97 15 ALA B N 1
ATOM 1567 C CA . ALA B 1 15 ? -9.789 -61.094 -14.992 1 52.97 15 ALA B CA 1
ATOM 1568 C C . ALA B 1 15 ? -9.938 -59.719 -15.656 1 52.97 15 ALA B C 1
ATOM 1570 O O . ALA B 1 15 ? -9.266 -59.438 -16.641 1 52.97 15 ALA B O 1
ATOM 1571 N N . ALA B 1 16 ? -11.094 -59.094 -15.609 1 51.84 16 ALA B N 1
ATOM 1572 C CA . ALA B 1 16 ? -11.164 -57.656 -15.906 1 51.84 16 ALA B CA 1
ATOM 1573 C C . ALA B 1 16 ? -9.992 -56.906 -15.281 1 51.84 16 ALA B C 1
ATOM 1575 O O . ALA B 1 16 ? -9.852 -56.875 -14.055 1 51.84 16 ALA B O 1
ATOM 1576 N N . ALA B 1 17 ? -8.844 -56.844 -15.852 1 50.59 17 ALA B N 1
ATOM 1577 C CA . ALA B 1 17 ? -7.828 -55.875 -15.43 1 50.59 17 ALA B CA 1
ATOM 1578 C C . ALA B 1 17 ? -8.453 -54.531 -15.078 1 50.59 17 ALA B C 1
ATOM 1580 O O . ALA B 1 17 ? -9.078 -53.906 -15.922 1 50.59 17 ALA B O 1
ATOM 1581 N N . ALA B 1 18 ? -8.992 -54.375 -13.953 1 50.44 18 ALA B N 1
ATOM 1582 C CA . ALA B 1 18 ? -9.352 -53.031 -13.469 1 50.44 18 ALA B CA 1
ATOM 1583 C C . ALA B 1 18 ? -8.352 -52 -13.961 1 50.44 18 ALA B C 1
ATOM 1585 O O . ALA B 1 18 ? -7.168 -52.031 -13.609 1 50.44 18 ALA B O 1
ATOM 1586 N N . GLN B 1 19 ? -8.445 -51.531 -15.117 1 50.53 19 GLN B N 1
ATOM 1587 C CA . GLN B 1 19 ? -7.664 -50.375 -15.594 1 50.53 19 GLN B CA 1
ATOM 1588 C C . GLN B 1 19 ? -7.465 -49.344 -14.484 1 50.53 19 GLN B C 1
ATOM 1590 O O . GLN B 1 19 ? -8.438 -48.812 -13.953 1 50.53 19 GLN B O 1
ATOM 1595 N N . ALA B 1 20 ? -6.73 -49.656 -13.445 1 50.22 20 ALA B N 1
ATOM 1596 C CA . ALA B 1 20 ? -6.309 -48.656 -12.445 1 50.22 20 ALA B CA 1
ATOM 1597 C C . ALA B 1 20 ? -6.227 -47.281 -13.055 1 50.22 20 ALA B C 1
ATOM 1599 O O . ALA B 1 20 ? -5.547 -47.062 -14.07 1 50.22 20 ALA B O 1
ATOM 1600 N N . SER B 1 21 ? -7.301 -46.562 -13.141 1 58.28 21 SER B N 1
ATOM 1601 C CA . SER B 1 21 ? -7.328 -45.219 -13.664 1 58.28 21 SER B CA 1
ATOM 1602 C C . SER B 1 21 ? -6.016 -44.469 -13.375 1 58.28 21 SER B C 1
ATOM 1604 O O . SER B 1 21 ? -5.547 -44.469 -12.242 1 58.28 21 SER B O 1
ATOM 1606 N N . GLU B 1 22 ? -5.047 -44.5 -14.305 1 78.62 22 GLU B N 1
ATOM 1607 C CA . GLU B 1 22 ? -3.705 -43.906 -14.266 1 78.62 22 GLU B CA 1
ATOM 1608 C C . GLU B 1 22 ? -3.734 -42.5 -13.727 1 78.62 22 GLU B C 1
ATOM 1610 O O . GLU B 1 22 ? -4.605 -41.688 -14.094 1 78.62 22 GLU B O 1
ATOM 1615 N N . TRP B 1 23 ? -3.059 -42.188 -12.609 1 88.06 23 TRP B N 1
ATOM 1616 C CA . TRP B 1 23 ? -2.857 -40.875 -12.047 1 88.06 23 TRP B CA 1
ATOM 1617 C C . TRP B 1 23 ? -2.559 -39.844 -13.148 1 88.06 23 TRP B C 1
ATOM 1619 O O . TRP B 1 23 ? -1.624 -40.031 -13.93 1 88.06 23 TRP B O 1
ATOM 1629 N N . ASN B 1 24 ? -3.557 -38.844 -13.367 1 94.69 24 ASN B N 1
ATOM 1630 C CA . ASN B 1 24 ? -3.387 -37.844 -14.406 1 94.69 24 ASN B CA 1
ATOM 1631 C C . ASN B 1 24 ? -3.865 -36.469 -13.93 1 94.69 24 ASN B C 1
ATOM 1633 O O . ASN B 1 24 ? -4.262 -36.312 -12.773 1 94.69 24 ASN B O 1
ATOM 1637 N N . ILE B 1 25 ? -3.771 -35.5 -14.75 1 96.81 25 ILE B N 1
ATOM 1638 C CA . ILE B 1 25 ? -4.047 -34.094 -14.398 1 96.81 25 ILE B CA 1
ATOM 1639 C C . ILE B 1 25 ? -5.516 -33.938 -14.008 1 96.81 25 ILE B C 1
ATOM 1641 O O . ILE B 1 25 ? -5.844 -33.219 -13.07 1 96.81 25 ILE B O 1
ATOM 1645 N N . ASP B 1 26 ? -6.418 -34.594 -14.703 1 95.88 26 ASP B N 1
ATOM 1646 C CA . ASP B 1 26 ? -7.844 -34.531 -14.398 1 95.88 26 ASP B CA 1
ATOM 1647 C C . ASP B 1 26 ? -8.117 -34.969 -12.961 1 95.88 26 ASP B C 1
ATOM 1649 O O . ASP B 1 26 ? -8.898 -34.344 -12.25 1 95.88 26 ASP B O 1
ATOM 1653 N N . HIS B 1 27 ? -7.484 -36.062 -12.555 1 94.88 27 HIS B N 1
ATOM 1654 C CA . HIS B 1 27 ? -7.641 -36.562 -11.188 1 94.88 27 HIS B CA 1
ATOM 1655 C C . HIS B 1 27 ? -7.125 -35.531 -10.18 1 94.88 27 HIS B C 1
ATOM 1657 O O . HIS B 1 27 ? -7.77 -35.281 -9.156 1 94.88 27 HIS B O 1
ATOM 1663 N N . LEU B 1 28 ? -5.945 -35.031 -10.484 1 96.75 28 LEU B N 1
ATOM 1664 C CA . LEU B 1 28 ? -5.371 -34.031 -9.594 1 96.75 28 LEU B CA 1
ATOM 1665 C C . LEU B 1 28 ? -6.301 -32.812 -9.461 1 96.75 28 LEU B C 1
ATOM 1667 O O . LEU B 1 28 ? -6.598 -32.375 -8.352 1 96.75 28 LEU B O 1
ATOM 1671 N N . MET B 1 29 ? -6.805 -32.312 -10.586 1 96.06 29 MET B N 1
ATOM 1672 C CA . MET B 1 29 ? -7.66 -31.109 -10.578 1 96.06 29 MET B CA 1
ATOM 1673 C C . MET B 1 29 ? -8.945 -31.375 -9.797 1 96.06 29 MET B C 1
ATOM 1675 O O . MET B 1 29 ? -9.414 -30.516 -9.055 1 96.06 29 MET B O 1
ATOM 1679 N N . GLN B 1 30 ? -9.508 -32.5 -9.984 1 94.56 30 GLN B N 1
ATOM 1680 C CA . GLN B 1 30 ? -10.719 -32.875 -9.242 1 94.56 30 GLN B CA 1
ATOM 1681 C C . GLN B 1 30 ? -10.445 -32.906 -7.742 1 94.56 30 GLN B C 1
ATOM 1683 O O . GLN B 1 30 ? -11.273 -32.438 -6.949 1 94.56 30 GLN B O 1
ATOM 1688 N N . SER B 1 31 ? -9.312 -33.469 -7.398 1 93.94 31 SER B N 1
ATOM 1689 C CA . SER B 1 31 ? -8.953 -33.562 -5.988 1 93.94 31 SER B CA 1
ATOM 1690 C C . SER B 1 31 ? -8.773 -32.156 -5.387 1 93.94 31 SER B C 1
ATOM 1692 O O . SER B 1 31 ? -9.258 -31.891 -4.289 1 93.94 31 SER B O 1
ATOM 1694 N N . LEU B 1 32 ? -8.047 -31.297 -6.109 1 93 32 LEU B N 1
ATOM 1695 C CA . LEU B 1 32 ? -7.785 -29.938 -5.641 1 93 32 LEU B CA 1
ATOM 1696 C C . LEU B 1 32 ? -9.078 -29.141 -5.547 1 93 32 LEU B C 1
ATOM 1698 O O . LEU B 1 32 ? -9.266 -28.359 -4.609 1 93 32 LEU B O 1
ATOM 1702 N N . ALA B 1 33 ? -10.016 -29.328 -6.469 1 91.56 33 ALA B N 1
ATOM 1703 C CA . ALA B 1 33 ? -11.281 -28.594 -6.512 1 91.56 33 ALA B CA 1
ATOM 1704 C C . ALA B 1 33 ? -12.141 -28.922 -5.293 1 91.56 33 ALA B C 1
ATOM 1706 O O . ALA B 1 33 ? -12.992 -28.125 -4.898 1 91.56 33 ALA B O 1
ATOM 1707 N N . HIS B 1 34 ? -11.859 -30 -4.676 1 88.25 34 HIS B N 1
ATOM 1708 C CA . HIS B 1 34 ? -12.695 -30.453 -3.57 1 88.25 34 HIS B CA 1
ATOM 1709 C C . HIS B 1 34 ? -12.086 -30.078 -2.225 1 88.25 34 HIS B C 1
ATOM 1711 O O . HIS B 1 34 ? -12.664 -30.375 -1.174 1 88.25 34 HIS B O 1
ATOM 1717 N N . THR B 1 35 ? -10.945 -29.547 -2.346 1 85.12 35 THR B N 1
ATOM 1718 C CA . THR B 1 35 ? -10.312 -29.141 -1.096 1 85.12 35 THR B CA 1
ATOM 1719 C C . THR B 1 35 ? -10.945 -27.875 -0.541 1 85.12 35 THR B C 1
ATOM 1721 O O . THR B 1 35 ? -11.203 -26.922 -1.285 1 85.12 35 THR B O 1
ATOM 1724 N N . LYS B 1 36 ? -11.242 -27.812 0.712 1 79 36 LYS B N 1
ATOM 1725 C CA . LYS B 1 36 ? -11.828 -26.641 1.351 1 79 36 LYS B CA 1
ATOM 1726 C C . LYS B 1 36 ? -10.812 -25.5 1.448 1 79 36 LYS B C 1
ATOM 1728 O O . LYS B 1 36 ? -9.656 -25.734 1.808 1 79 36 LYS B O 1
ATOM 1733 N N . PRO B 1 37 ? -11.32 -24.344 0.963 1 72.94 37 PRO B N 1
ATOM 1734 C CA . PRO B 1 37 ? -10.43 -23.203 1.168 1 72.94 37 PRO B CA 1
ATOM 1735 C C . PRO B 1 37 ? -9.961 -23.062 2.615 1 72.94 37 PRO B C 1
ATOM 1737 O O . PRO B 1 37 ? -10.711 -23.391 3.541 1 72.94 37 PRO B O 1
ATOM 1740 N N . GLY B 1 38 ? -8.711 -22.734 2.838 1 83.94 38 GLY B N 1
ATOM 1741 C CA . GLY B 1 38 ? -8.211 -22.609 4.199 1 83.94 38 GLY B CA 1
ATOM 1742 C C . GLY B 1 38 ? -7.105 -21.594 4.348 1 83.94 38 GLY B C 1
ATOM 1743 O O . GLY B 1 38 ? -7.023 -20.641 3.564 1 83.94 38 GLY B O 1
ATOM 1744 N N . ARG B 1 39 ? -6.52 -21.672 5.523 1 90.81 39 ARG B N 1
ATOM 1745 C CA . ARG B 1 39 ? -5.391 -20.812 5.879 1 90.81 39 ARG B CA 1
ATOM 1746 C C . ARG B 1 39 ? -4.086 -21.594 5.867 1 90.81 39 ARG B C 1
ATOM 1748 O O . ARG B 1 39 ? -4.086 -22.812 6.055 1 90.81 39 ARG B O 1
ATOM 1755 N N . ALA B 1 40 ? -3.066 -20.859 5.559 1 93.94 40 ALA B N 1
ATOM 1756 C CA . ALA B 1 40 ? -1.732 -21.453 5.57 1 93.94 40 ALA B CA 1
ATOM 1757 C C . ALA B 1 40 ? -0.67 -20.422 5.906 1 93.94 40 ALA B C 1
ATOM 1759 O O . ALA B 1 40 ? -0.953 -19.219 5.922 1 93.94 40 ALA B O 1
ATOM 1760 N N . THR B 1 41 ? 0.5 -20.922 6.297 1 95.69 41 THR B N 1
ATOM 1761 C CA . THR B 1 41 ? 1.681 -20.078 6.367 1 95.69 41 THR B CA 1
ATOM 1762 C C . THR B 1 41 ? 2.58 -20.297 5.156 1 95.69 41 THR B C 1
ATOM 1764 O O . THR B 1 41 ? 2.488 -21.328 4.484 1 95.69 41 THR B O 1
ATOM 1767 N N . PHE B 1 42 ? 3.377 -19.281 4.852 1 96.31 42 PHE B N 1
ATOM 1768 C CA . PHE B 1 42 ? 4.301 -19.422 3.73 1 96.31 42 PHE B CA 1
ATOM 1769 C C . PHE B 1 42 ? 5.668 -18.844 4.082 1 96.31 42 PHE B C 1
ATOM 1771 O O . PHE B 1 42 ? 5.785 -18 4.965 1 96.31 42 PHE B O 1
ATOM 1778 N N . VAL B 1 43 ? 6.664 -19.391 3.445 1 97.69 43 VAL B N 1
ATOM 1779 C CA . VAL B 1 43 ? 8.008 -18.828 3.334 1 97.69 43 VAL B CA 1
ATOM 1780 C C . VAL B 1 43 ? 8.414 -18.734 1.865 1 97.69 43 VAL B C 1
ATOM 1782 O O . VAL B 1 43 ? 8.375 -19.734 1.145 1 97.69 43 VAL B O 1
ATOM 1785 N N . GLU B 1 44 ? 8.727 -17.562 1.464 1 96.88 44 GLU B N 1
ATOM 1786 C CA . GLU B 1 44 ? 9.219 -17.375 0.1 1 96.88 44 GLU B CA 1
ATOM 1787 C C . GLU B 1 44 ? 10.695 -17 0.087 1 96.88 44 GLU B C 1
ATOM 1789 O O . GLU B 1 44 ? 11.125 -16.094 0.804 1 96.88 44 GLU B O 1
ATOM 1794 N N . LYS B 1 45 ? 11.438 -17.75 -0.704 1 97.06 45 LYS B N 1
ATOM 1795 C CA . LYS B 1 45 ? 12.828 -17.406 -0.997 1 97.06 45 LYS B CA 1
ATOM 1796 C C . LYS B 1 45 ? 12.992 -16.984 -2.453 1 97.06 45 LYS B C 1
ATOM 1798 O O . LYS B 1 45 ? 12.672 -17.75 -3.367 1 97.06 45 LYS B O 1
ATOM 1803 N N . LYS B 1 46 ? 13.406 -15.797 -2.643 1 94.75 46 LYS B N 1
ATOM 1804 C CA . LYS B 1 46 ? 13.688 -15.273 -3.977 1 94.75 46 LYS B CA 1
ATOM 1805 C C . LYS B 1 46 ? 15.188 -15.258 -4.258 1 94.75 46 LYS B C 1
ATOM 1807 O O . LYS B 1 46 ? 15.953 -14.617 -3.535 1 94.75 46 LYS B O 1
ATOM 1812 N N . PHE B 1 47 ? 15.555 -15.992 -5.262 1 94.75 47 PHE B N 1
ATOM 1813 C CA . PHE B 1 47 ? 16.953 -16.062 -5.695 1 94.75 47 PHE B CA 1
ATOM 1814 C C . PHE B 1 47 ? 17.188 -15.164 -6.898 1 94.75 47 PHE B C 1
ATOM 1816 O O . PHE B 1 47 ? 16.797 -15.5 -8.023 1 94.75 47 PHE B O 1
ATOM 1823 N N . LEU B 1 48 ? 17.812 -14.055 -6.523 1 89.31 48 LEU B N 1
ATOM 1824 C CA . LEU B 1 48 ? 18.125 -13.094 -7.578 1 89.31 48 LEU B CA 1
ATOM 1825 C C . LEU B 1 48 ? 19.562 -13.258 -8.07 1 89.31 48 LEU B C 1
ATOM 1827 O O . LEU B 1 48 ? 20.469 -13.492 -7.27 1 89.31 48 LEU B O 1
ATOM 1831 N N . THR B 1 49 ? 19.766 -13.188 -9.352 1 87 49 THR B N 1
ATOM 1832 C CA . THR B 1 49 ? 21.078 -13.406 -9.945 1 87 49 THR B CA 1
ATOM 1833 C C . THR B 1 49 ? 22.094 -12.414 -9.398 1 87 49 THR B C 1
ATOM 1835 O O . THR B 1 49 ? 23.281 -12.727 -9.281 1 87 49 THR B O 1
ATOM 1838 N N . ILE B 1 50 ? 21.672 -11.281 -8.953 1 84.62 50 ILE B N 1
ATOM 1839 C CA . ILE B 1 50 ? 22.562 -10.188 -8.555 1 84.62 50 ILE B CA 1
ATOM 1840 C C . ILE B 1 50 ? 22.906 -10.32 -7.07 1 84.62 50 ILE B C 1
ATOM 1842 O O . ILE B 1 50 ? 23.844 -9.688 -6.582 1 84.62 50 ILE B O 1
ATOM 1846 N N . LEU B 1 51 ? 22.188 -11.164 -6.383 1 85.38 51 LEU B N 1
ATOM 1847 C CA . LEU B 1 51 ? 22.391 -11.312 -4.945 1 85.38 51 LEU B CA 1
ATOM 1848 C C . LEU B 1 51 ? 23.031 -12.656 -4.621 1 85.38 51 LEU B C 1
ATOM 1850 O O . LEU B 1 51 ? 22.734 -13.664 -5.262 1 85.38 51 LEU B O 1
ATOM 1854 N N . GLU B 1 52 ? 23.875 -12.773 -3.629 1 90.06 52 GLU B N 1
ATOM 1855 C CA . GLU B 1 52 ? 24.484 -14.023 -3.188 1 90.06 52 GLU B CA 1
ATOM 1856 C C . GLU B 1 52 ? 23.516 -14.852 -2.35 1 90.06 52 GLU B C 1
ATOM 1858 O O . GLU B 1 52 ? 23.5 -16.078 -2.436 1 90.06 52 GLU B O 1
ATOM 1863 N N . LYS B 1 53 ? 22.797 -14.078 -1.606 1 92.38 53 LYS B N 1
ATOM 1864 C CA . LYS B 1 53 ? 21.828 -14.75 -0.74 1 92.38 53 LYS B CA 1
ATOM 1865 C C . LYS B 1 53 ? 20.406 -14.414 -1.153 1 92.38 53 LYS B C 1
ATOM 1867 O O . LYS B 1 53 ? 20.125 -13.305 -1.607 1 92.38 53 LYS B O 1
ATOM 1872 N N . PRO B 1 54 ? 19.5 -15.359 -0.945 1 93.94 54 PRO B N 1
ATOM 1873 C CA . PRO B 1 54 ? 18.109 -15.086 -1.322 1 93.94 54 PRO B CA 1
ATOM 1874 C C . PRO B 1 54 ? 17.438 -14.07 -0.407 1 93.94 54 PRO B C 1
ATOM 1876 O O . PRO B 1 54 ? 17.844 -13.914 0.75 1 93.94 54 PRO B O 1
ATOM 1879 N N . ILE B 1 55 ? 16.531 -13.344 -0.947 1 91.31 55 ILE B N 1
ATOM 1880 C CA . ILE B 1 55 ? 15.594 -12.539 -0.154 1 91.31 55 ILE B CA 1
ATOM 1881 C C . ILE B 1 55 ? 14.469 -13.43 0.365 1 91.31 55 ILE B C 1
ATOM 1883 O O . ILE B 1 55 ? 13.82 -14.141 -0.409 1 91.31 55 ILE B O 1
ATOM 1887 N N . GLU B 1 56 ? 14.258 -13.375 1.671 1 96.25 56 GLU B N 1
ATOM 1888 C CA . GLU B 1 56 ? 13.242 -14.234 2.271 1 96.25 56 GLU B CA 1
ATOM 1889 C C . GLU B 1 56 ? 12.055 -13.422 2.773 1 96.25 56 GLU B C 1
ATOM 1891 O O . GLU B 1 56 ? 12.234 -12.328 3.32 1 96.25 56 GLU B O 1
ATOM 1896 N N . SER B 1 57 ? 10.898 -13.891 2.529 1 94.81 57 SER B N 1
ATOM 1897 C CA . SER B 1 57 ? 9.664 -13.336 3.086 1 94.81 57 SER B CA 1
ATOM 1898 C C . SER B 1 57 ? 8.789 -14.43 3.684 1 94.81 57 SER B C 1
ATOM 1900 O O . SER B 1 57 ? 8.852 -15.586 3.258 1 94.81 57 SER B O 1
ATOM 1902 N N . SER B 1 58 ? 8 -14.062 4.684 1 96.81 58 SER B N 1
ATOM 1903 C CA . SER B 1 58 ? 7.125 -15.039 5.32 1 96.81 58 SER B CA 1
ATOM 1904 C C . SER B 1 58 ? 5.844 -14.383 5.828 1 96.81 58 SER B C 1
ATOM 1906 O O . SER B 1 58 ? 5.809 -13.172 6.062 1 96.81 58 SER B O 1
ATOM 1908 N N . GLY B 1 59 ? 4.863 -15.188 5.879 1 95.81 59 GLY B N 1
ATOM 1909 C CA . GLY B 1 59 ? 3.588 -14.688 6.355 1 95.81 59 GLY B CA 1
ATOM 1910 C C . GLY B 1 59 ? 2.469 -15.703 6.262 1 95.81 59 GLY B C 1
ATOM 1911 O O . GLY B 1 59 ? 2.676 -16.891 6.535 1 95.81 59 GLY B O 1
ATOM 1912 N N . ARG B 1 60 ? 1.272 -15.273 5.984 1 94.56 60 ARG B N 1
ATOM 1913 C CA . ARG B 1 60 ? 0.078 -16.109 5.969 1 94.56 60 ARG B CA 1
ATOM 1914 C C . ARG B 1 60 ? -0.659 -16 4.641 1 94.56 60 ARG B C 1
ATOM 1916 O O . ARG B 1 60 ? -0.661 -14.93 4.016 1 94.56 60 ARG B O 1
ATOM 1923 N N . LEU B 1 61 ? -1.193 -17.031 4.25 1 92.75 61 LEU B N 1
ATOM 1924 C CA . LEU B 1 61 ? -2.061 -17.109 3.08 1 92.75 61 LEU B CA 1
ATOM 1925 C C . LEU B 1 61 ? -3.486 -17.469 3.482 1 92.75 61 LEU B C 1
ATOM 1927 O O . LEU B 1 61 ? -3.693 -18.297 4.371 1 92.75 61 LEU B O 1
ATOM 1931 N N . ARG B 1 62 ? -4.398 -16.812 2.857 1 91 62 ARG B N 1
ATOM 1932 C CA . ARG B 1 62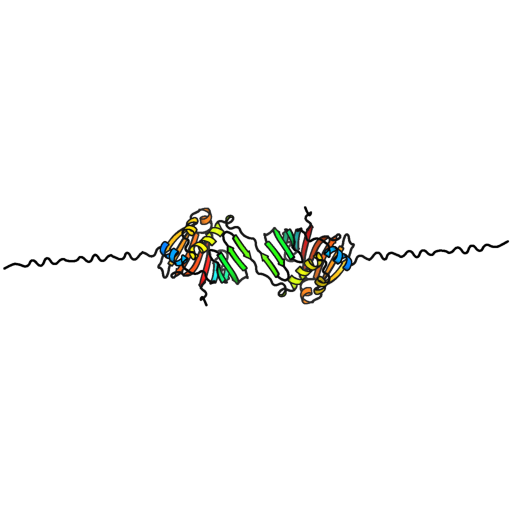 ? -5.805 -17.141 3.074 1 91 62 ARG B CA 1
ATOM 1933 C C . ARG B 1 62 ? -6.566 -17.188 1.752 1 91 62 ARG B C 1
ATOM 1935 O O . ARG B 1 62 ? -6.52 -16.234 0.964 1 91 62 ARG B O 1
ATOM 1942 N N . PHE B 1 63 ? -7.148 -18.266 1.522 1 86.56 63 PHE B N 1
ATOM 1943 C CA . PHE B 1 63 ? -8.023 -18.391 0.362 1 86.56 63 PHE B CA 1
ATOM 1944 C C . PHE B 1 63 ? -9.438 -17.938 0.695 1 86.56 63 PHE B C 1
ATOM 1946 O O . PHE B 1 63 ? -9.969 -18.281 1.751 1 86.56 63 PHE B O 1
ATOM 1953 N N . ILE B 1 64 ? -9.992 -17.125 -0.152 1 83.94 64 ILE B N 1
ATOM 1954 C CA . ILE B 1 64 ? -11.336 -16.609 0.04 1 83.94 64 ILE B CA 1
ATOM 1955 C C . ILE B 1 64 ? -12.25 -17.078 -1.091 1 83.94 64 ILE B C 1
ATOM 1957 O O . ILE B 1 64 ? -12.094 -16.656 -2.238 1 83.94 64 ILE B O 1
ATOM 1961 N N . ALA B 1 65 ? -13.133 -17.984 -0.854 1 78.62 65 ALA B N 1
ATOM 1962 C CA . ALA B 1 65 ? -14.023 -18.547 -1.871 1 78.62 65 ALA B CA 1
ATOM 1963 C C . ALA B 1 65 ? -14.797 -17.438 -2.578 1 78.62 65 ALA B C 1
ATOM 1965 O O . ALA B 1 65 ? -15.18 -16.438 -1.955 1 78.62 65 ALA B O 1
ATOM 1966 N N . PRO B 1 66 ? -15.008 -17.609 -3.85 1 79 66 PRO B N 1
ATOM 1967 C CA . PRO B 1 66 ? -14.75 -18.828 -4.629 1 79 66 PRO B CA 1
ATOM 1968 C C . PRO B 1 66 ? -13.344 -18.859 -5.223 1 79 66 PRO B C 1
ATOM 1970 O O . PRO B 1 66 ? -12.828 -19.922 -5.551 1 79 66 PRO B O 1
ATOM 1973 N N . ASP B 1 67 ? -12.672 -17.609 -5.395 1 82.44 67 ASP B N 1
ATOM 1974 C CA . ASP B 1 67 ? -11.367 -17.625 -6.047 1 82.44 67 ASP B CA 1
ATOM 1975 C C . ASP B 1 67 ? -10.484 -16.5 -5.535 1 82.44 67 ASP B C 1
ATOM 1977 O O . ASP B 1 67 ? -9.5 -16.125 -6.18 1 82.44 67 ASP B O 1
ATOM 1981 N N . GLY B 1 68 ? -10.82 -15.914 -4.441 1 88.12 68 GLY B N 1
ATOM 1982 C CA . GLY B 1 68 ? -10.016 -14.867 -3.828 1 88.12 68 GLY B CA 1
ATOM 1983 C C . GLY B 1 68 ? -8.805 -15.406 -3.082 1 88.12 68 GLY B C 1
ATOM 1984 O O . GLY B 1 68 ? -8.812 -16.547 -2.621 1 88.12 68 GLY B O 1
ATOM 1985 N N . LEU B 1 69 ? -7.746 -14.562 -3.025 1 90.06 69 LEU B N 1
ATOM 1986 C CA . LEU B 1 69 ? -6.523 -14.906 -2.303 1 90.06 69 LEU B CA 1
ATOM 1987 C C . LEU B 1 69 ? -5.988 -13.695 -1.543 1 90.06 69 LEU B C 1
ATOM 1989 O O . LEU B 1 69 ? -5.91 -12.594 -2.092 1 90.06 69 LEU B O 1
ATOM 1993 N N . GLU B 1 70 ? -5.711 -13.969 -0.316 1 90.5 70 GLU B N 1
ATOM 1994 C CA . GLU B 1 70 ? -5.016 -12.984 0.505 1 90.5 70 GLU B CA 1
ATOM 1995 C C . GLU B 1 70 ? -3.637 -13.484 0.924 1 90.5 70 GLU B C 1
ATOM 1997 O O . GLU B 1 70 ? -3.506 -14.594 1.446 1 90.5 70 GLU B O 1
ATOM 2002 N N . MET B 1 71 ? -2.646 -12.648 0.661 1 91.69 71 MET B N 1
ATOM 2003 C CA . MET B 1 71 ? -1.292 -12.891 1.153 1 91.69 71 MET B CA 1
ATOM 2004 C C . MET B 1 71 ? -0.864 -11.789 2.121 1 91.69 71 MET B C 1
ATOM 2006 O O . MET B 1 71 ? -0.731 -10.625 1.73 1 91.69 71 MET B O 1
ATOM 2010 N N . HIS B 1 72 ? -0.711 -12.172 3.316 1 89.94 72 HIS B N 1
ATOM 2011 C CA . HIS B 1 72 ? -0.24 -11.258 4.352 1 89.94 72 HIS B CA 1
ATOM 2012 C C . HIS B 1 72 ? 1.224 -11.516 4.691 1 89.94 72 HIS B C 1
ATOM 2014 O O . HIS B 1 72 ? 1.53 -12.422 5.477 1 89.94 72 HIS B O 1
ATOM 2020 N N . THR B 1 73 ? 2.074 -10.703 4.137 1 91.38 73 THR B N 1
ATOM 2021 C CA . THR B 1 73 ? 3.49 -10.789 4.473 1 91.38 73 THR B CA 1
ATOM 2022 C C . THR B 1 73 ? 3.768 -10.133 5.82 1 91.38 73 THR B C 1
ATOM 2024 O O . THR B 1 73 ? 3.428 -8.961 6.027 1 91.38 73 THR B O 1
ATOM 2027 N N . ILE B 1 74 ? 4.348 -10.922 6.684 1 87.62 74 ILE B N 1
ATOM 2028 C CA . ILE B 1 74 ? 4.676 -10.43 8.016 1 87.62 74 ILE B CA 1
ATOM 2029 C C . ILE B 1 74 ? 6.133 -9.977 8.055 1 87.62 74 ILE B C 1
ATOM 2031 O O . ILE B 1 74 ? 6.438 -8.883 8.547 1 87.62 74 ILE B O 1
ATOM 2035 N N . LYS B 1 75 ? 6.988 -10.781 7.586 1 89.88 75 LYS B N 1
ATOM 2036 C CA . LYS B 1 75 ? 8.398 -10.445 7.461 1 89.88 75 LYS B CA 1
ATOM 2037 C C . LYS B 1 75 ? 8.836 -10.406 6 1 89.88 75 LYS B C 1
ATOM 2039 O O . LYS B 1 75 ? 8.422 -11.258 5.207 1 89.88 75 LYS B O 1
ATOM 2044 N N . PRO B 1 76 ? 9.742 -9.602 5.543 1 85 76 PRO B N 1
ATOM 2045 C CA . PRO B 1 76 ? 10.438 -8.617 6.383 1 85 76 PRO B CA 1
ATOM 2046 C C . PRO B 1 76 ? 9.586 -7.387 6.672 1 85 76 PRO B C 1
ATOM 2048 O O . PRO B 1 76 ? 9.875 -6.637 7.613 1 85 76 PRO B O 1
ATOM 2051 N N . LYS B 1 77 ? 8.57 -7.07 5.812 1 73.75 77 LYS B N 1
ATOM 2052 C CA . LYS B 1 77 ? 7.676 -5.934 6.008 1 73.75 77 LYS B CA 1
ATOM 2053 C C . LYS B 1 77 ? 6.211 -6.367 5.926 1 73.75 77 LYS B C 1
ATOM 2055 O O . LYS B 1 77 ? 5.848 -7.176 5.07 1 73.75 77 LYS B O 1
ATOM 2060 N N . ASN B 1 78 ? 5.422 -5.75 6.789 1 77.38 78 ASN B N 1
ATOM 2061 C CA . ASN B 1 78 ? 3.992 -6.047 6.809 1 77.38 78 ASN B CA 1
ATOM 2062 C C . ASN B 1 78 ? 3.299 -5.539 5.547 1 77.38 78 ASN B C 1
ATOM 2064 O O . ASN B 1 78 ? 3.289 -4.336 5.281 1 77.38 78 ASN B O 1
ATOM 2068 N N . GLU B 1 79 ? 2.744 -6.336 4.773 1 80.88 79 GLU B N 1
ATOM 2069 C CA . GLU B 1 79 ? 2.053 -6.035 3.521 1 80.88 79 GLU B CA 1
ATOM 2070 C C . GLU B 1 79 ? 0.928 -7.031 3.258 1 80.88 79 GLU B C 1
ATOM 2072 O O . GLU B 1 79 ? 1.119 -8.242 3.393 1 80.88 79 GLU B O 1
ATOM 2077 N N . VAL B 1 80 ? -0.194 -6.523 2.908 1 84.44 80 VAL B N 1
ATOM 2078 C CA . VAL B 1 80 ? -1.316 -7.398 2.586 1 84.44 80 VAL B CA 1
ATOM 2079 C C . VAL B 1 80 ? -1.686 -7.242 1.111 1 84.44 80 VAL B C 1
ATOM 2081 O O . VAL B 1 80 ? -1.92 -6.129 0.637 1 84.44 80 VAL B O 1
ATOM 2084 N N . MET B 1 81 ? -1.553 -8.266 0.417 1 86.94 81 MET B N 1
ATOM 2085 C CA . MET B 1 81 ? -2.033 -8.336 -0.959 1 86.94 81 MET B CA 1
ATOM 2086 C C . MET B 1 81 ? -3.35 -9.102 -1.039 1 86.94 81 MET B C 1
ATOM 2088 O O . MET B 1 81 ? -3.453 -10.219 -0.526 1 86.94 81 MET B O 1
ATOM 2092 N N . LEU B 1 82 ? -4.328 -8.547 -1.668 1 87.06 82 LEU B N 1
ATOM 2093 C CA . LEU B 1 82 ? -5.629 -9.18 -1.849 1 87.06 82 LEU B CA 1
ATOM 2094 C C . LEU B 1 82 ? -5.98 -9.289 -3.33 1 87.06 82 LEU B C 1
ATOM 2096 O O . LEU B 1 82 ? -5.965 -8.289 -4.051 1 87.06 82 LEU B O 1
ATOM 2100 N N . ILE B 1 83 ? -6.152 -10.469 -3.717 1 88.38 83 ILE B N 1
ATOM 2101 C CA . ILE B 1 83 ? -6.586 -10.719 -5.086 1 88.38 83 ILE B CA 1
ATOM 2102 C C . ILE B 1 83 ? -8.07 -11.094 -5.098 1 88.38 83 ILE B C 1
ATOM 2104 O O . ILE B 1 83 ? -8.477 -12.07 -4.465 1 88.38 83 ILE B O 1
ATOM 2108 N N . GLN B 1 84 ? -8.883 -10.359 -5.789 1 84.69 84 GLN B N 1
ATOM 2109 C CA . GLN B 1 84 ? -10.305 -10.625 -6.008 1 84.69 84 GLN B CA 1
ATOM 2110 C C . GLN B 1 84 ? -10.68 -10.406 -7.473 1 84.69 84 GLN B C 1
ATOM 2112 O O . GLN B 1 84 ? -10.688 -9.273 -7.953 1 84.69 84 GLN B O 1
ATOM 2117 N N . GLY B 1 85 ? -11.047 -11.508 -8.062 1 84.69 85 GLY B N 1
ATOM 2118 C CA . GLY B 1 85 ? -11.297 -11.398 -9.492 1 84.69 85 GLY B CA 1
ATOM 2119 C C . GLY B 1 85 ? -10.102 -10.883 -10.273 1 84.69 85 GLY B C 1
ATOM 2120 O O . GLY B 1 85 ? -9 -11.438 -10.172 1 84.69 85 GLY B O 1
ATOM 2121 N N . ASP B 1 86 ? -10.273 -9.773 -10.93 1 87.12 86 ASP B N 1
ATOM 2122 C CA . ASP B 1 86 ? -9.219 -9.25 -11.797 1 87.12 86 ASP B CA 1
ATOM 2123 C C . ASP B 1 86 ? -8.531 -8.047 -11.164 1 87.12 86 ASP B C 1
ATOM 2125 O O . ASP B 1 86 ? -7.902 -7.246 -11.859 1 87.12 86 ASP B O 1
ATOM 2129 N N . VAL B 1 87 ? -8.648 -7.992 -9.867 1 83.75 87 VAL B N 1
ATOM 2130 C CA . VAL B 1 87 ? -8.062 -6.84 -9.195 1 83.75 87 VAL B CA 1
ATOM 2131 C C . VAL B 1 87 ? -7.133 -7.305 -8.078 1 83.75 87 VAL B C 1
ATOM 2133 O O . VAL B 1 87 ? -7.516 -8.133 -7.246 1 83.75 87 VAL B O 1
ATOM 2136 N N . LEU B 1 88 ? -5.922 -6.863 -8.188 1 87.25 88 LEU B N 1
ATOM 2137 C CA . LEU B 1 88 ? -4.98 -6.988 -7.078 1 87.25 88 LEU B CA 1
ATOM 2138 C C . LEU B 1 88 ? -4.914 -5.691 -6.277 1 87.25 88 LEU B C 1
ATOM 2140 O O . LEU B 1 88 ? -4.633 -4.629 -6.832 1 87.25 88 LEU B O 1
ATOM 2144 N N . THR B 1 89 ? -5.227 -5.809 -5.062 1 81 89 THR B N 1
ATOM 2145 C CA . THR B 1 89 ? -5.074 -4.684 -4.145 1 81 89 THR B CA 1
ATOM 2146 C C . THR B 1 89 ? -3.908 -4.918 -3.189 1 81 89 THR B C 1
ATOM 2148 O O . THR B 1 89 ? -3.846 -5.953 -2.52 1 81 89 THR B O 1
ATOM 2151 N N . ILE B 1 90 ? -2.977 -4.125 -3.289 1 76.56 90 ILE B N 1
ATOM 2152 C CA . ILE B 1 90 ? -1.868 -4.188 -2.342 1 76.56 90 ILE B CA 1
ATOM 2153 C C . ILE B 1 90 ? -2.07 -3.148 -1.242 1 76.56 90 ILE B C 1
ATOM 2155 O O . ILE B 1 90 ? -2.168 -1.951 -1.522 1 76.56 90 ILE B O 1
ATOM 2159 N N . ASP B 1 91 ? -2.586 -3.578 -0.223 1 65.81 91 ASP B N 1
ATOM 2160 C CA . ASP B 1 91 ? -2.727 -2.684 0.922 1 65.81 91 ASP B CA 1
ATOM 2161 C C . ASP B 1 91 ? -1.469 -2.699 1.787 1 65.81 91 ASP B C 1
ATOM 2163 O O . ASP B 1 91 ? -0.996 -3.764 2.188 1 65.81 91 ASP B O 1
ATOM 2167 N N . HIS B 1 92 ? -0.842 -1.608 1.797 1 60.78 92 HIS B N 1
ATOM 2168 C CA . HIS B 1 92 ? 0.222 -1.507 2.789 1 60.78 92 HIS B CA 1
ATOM 2169 C C . HIS B 1 92 ? -0.347 -1.3 4.188 1 60.78 92 HIS B C 1
ATOM 2171 O O . HIS B 1 92 ? -1.494 -0.874 4.34 1 60.78 92 HIS B O 1
ATOM 2177 N N . GLN B 1 93 ? -0.227 -1.646 5.254 1 61.78 93 GLN B N 1
ATOM 2178 C CA . GLN B 1 93 ? -0.489 -1.712 6.688 1 61.78 93 GLN B CA 1
ATOM 2179 C C . GLN B 1 93 ? -1.255 -0.481 7.164 1 61.78 93 GLN B C 1
ATOM 2181 O O . GLN B 1 93 ? -1.044 0.622 6.656 1 61.78 93 GLN B O 1
ATOM 2186 N N . ASP B 1 94 ? -2.467 -0.676 7.754 1 67.75 94 ASP B N 1
ATOM 2187 C CA . ASP B 1 94 ? -3.074 0.331 8.617 1 67.75 94 ASP B CA 1
ATOM 2188 C C . ASP B 1 94 ? -2.125 0.726 9.75 1 67.75 94 ASP B C 1
ATOM 2190 O O . ASP B 1 94 ? -1.625 -0.135 10.477 1 67.75 94 ASP B O 1
ATOM 2194 N N . ILE B 1 95 ? -1.718 1.892 9.602 1 76.31 95 ILE B N 1
ATOM 2195 C CA . ILE B 1 95 ? -0.89 2.428 10.68 1 76.31 95 ILE B CA 1
ATOM 2196 C C . ILE B 1 95 ? -1.773 3.115 11.719 1 76.31 95 ILE B C 1
ATOM 2198 O O . ILE B 1 95 ? -2.527 4.035 11.391 1 76.31 95 ILE B O 1
ATOM 2202 N N . HIS B 1 96 ? -1.747 2.549 12.844 1 81.69 96 HIS B N 1
ATOM 2203 C CA . HIS B 1 96 ? -2.418 3.242 13.945 1 81.69 96 HIS B CA 1
ATOM 2204 C C . HIS B 1 96 ? -1.598 4.434 14.43 1 81.69 96 HIS B C 1
ATOM 2206 O O . HIS B 1 96 ? -0.514 4.258 14.984 1 81.69 96 HIS B O 1
ATOM 2212 N N . LEU B 1 97 ? -2.141 5.543 14.273 1 86.81 97 LEU B N 1
ATOM 2213 C CA . LEU B 1 97 ? -1.402 6.785 14.477 1 86.81 97 LEU B CA 1
ATOM 2214 C C . LEU B 1 97 ? -1.001 6.945 15.945 1 86.81 97 LEU B C 1
ATOM 2216 O O . LEU B 1 97 ? 0.014 7.574 16.25 1 86.81 97 LEU B O 1
ATOM 2220 N N . GLN B 1 98 ? -1.784 6.336 16.828 1 84.31 98 GLN B N 1
ATOM 2221 C CA . GLN B 1 98 ? -1.478 6.418 18.25 1 84.31 98 GLN B CA 1
ATOM 2222 C C . GLN B 1 98 ? -0.128 5.773 18.547 1 84.31 98 GLN B C 1
ATOM 2224 O O . GLN B 1 98 ? 0.543 6.156 19.516 1 84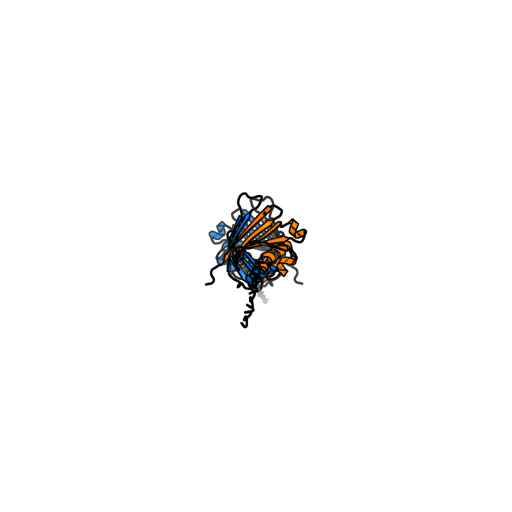.31 98 GLN B O 1
ATOM 2229 N N . ASP B 1 99 ? 0.269 4.828 17.719 1 85.75 99 ASP B N 1
ATOM 2230 C CA . ASP B 1 99 ? 1.545 4.148 17.906 1 85.75 99 ASP B CA 1
ATOM 2231 C C . ASP B 1 99 ? 2.691 4.941 17.281 1 85.75 99 ASP B C 1
ATOM 2233 O O . ASP B 1 99 ? 3.857 4.566 17.422 1 85.75 99 ASP B O 1
ATOM 2237 N N . HIS B 1 100 ? 2.34 5.961 16.641 1 87.5 100 HIS B N 1
ATOM 2238 C CA . HIS B 1 100 ? 3.307 6.805 15.953 1 87.5 100 HIS B CA 1
ATOM 2239 C C . HIS B 1 100 ? 3.045 8.281 16.219 1 87.5 100 HIS B C 1
ATOM 2241 O O . HIS B 1 100 ? 2.557 9 15.352 1 87.5 100 HIS B O 1
ATOM 2247 N N . PRO B 1 101 ? 3.428 8.727 17.391 1 85.75 101 PRO B N 1
ATOM 2248 C CA . PRO B 1 101 ? 3.084 10.086 17.812 1 85.75 101 PRO B CA 1
ATOM 2249 C C . PRO B 1 101 ? 3.621 11.148 16.859 1 85.75 101 PRO B C 1
ATOM 2251 O O . PRO B 1 101 ? 2.988 12.195 16.672 1 85.75 101 PRO B O 1
ATOM 2254 N N . GLU B 1 102 ? 4.758 10.906 16.328 1 86 102 GLU B N 1
ATOM 2255 C CA . GLU B 1 102 ? 5.328 11.875 15.406 1 86 102 GLU B CA 1
ATOM 2256 C C . GLU B 1 102 ? 4.461 12.016 14.156 1 86 102 GLU B C 1
ATOM 2258 O O . GLU B 1 102 ? 4.219 13.125 13.688 1 86 102 GLU B O 1
ATOM 2263 N N . LEU B 1 103 ? 4.07 10.867 13.648 1 88.62 103 LEU B N 1
ATOM 2264 C CA . LEU B 1 103 ? 3.197 10.867 12.484 1 88.62 103 LEU B CA 1
ATOM 2265 C C . LEU B 1 103 ? 1.851 11.5 12.812 1 88.62 103 LEU B C 1
ATOM 2267 O O . LEU B 1 103 ? 1.305 12.258 12.008 1 88.62 103 LEU B O 1
ATOM 2271 N N . LEU B 1 104 ? 1.346 11.219 13.969 1 91.06 104 LEU B N 1
ATOM 2272 C CA . LEU B 1 104 ? 0.091 11.805 14.43 1 91.06 104 LEU B CA 1
ATOM 2273 C C . LEU B 1 104 ? 0.198 13.32 14.516 1 91.06 104 LEU B C 1
ATOM 2275 O O . LEU B 1 104 ? -0.707 14.039 14.078 1 91.06 104 LEU B O 1
ATOM 2279 N N . ALA B 1 105 ? 1.301 13.781 15.023 1 92.69 105 ALA B N 1
ATOM 2280 C CA . ALA B 1 105 ? 1.514 15.219 15.164 1 92.69 105 ALA B CA 1
ATOM 2281 C C . ALA B 1 105 ? 1.517 15.906 13.805 1 92.69 105 ALA B C 1
ATOM 2283 O O . ALA B 1 105 ? 0.921 16.969 13.641 1 92.69 105 ALA B O 1
ATOM 2284 N N . PHE B 1 106 ? 2.188 15.312 12.836 1 92.62 106 PHE B N 1
ATOM 2285 C CA . PHE B 1 106 ? 2.234 15.875 11.492 1 92.62 106 PHE B CA 1
ATOM 2286 C C . PHE B 1 106 ? 0.842 15.914 10.875 1 92.62 106 PHE B C 1
ATOM 2288 O O . PHE B 1 106 ? 0.418 16.938 10.352 1 92.62 106 PHE B O 1
ATOM 2295 N N . ILE B 1 107 ? 0.177 14.859 10.977 1 92.31 107 ILE B N 1
ATOM 2296 C CA . ILE B 1 107 ? -1.161 14.758 10.406 1 92.31 107 ILE B CA 1
ATOM 2297 C C . ILE B 1 107 ? -2.088 15.766 11.078 1 92.31 107 ILE B C 1
ATOM 2299 O O . ILE B 1 107 ? -2.828 16.484 10.406 1 92.31 107 ILE B O 1
ATOM 2303 N N . ASP B 1 108 ? -2.006 15.898 12.391 1 92.62 108 ASP B N 1
ATOM 2304 C CA . ASP B 1 108 ? -2.857 16.812 13.133 1 92.62 108 ASP B CA 1
ATOM 2305 C C . ASP B 1 108 ? -2.49 18.266 12.836 1 92.62 108 ASP B C 1
ATOM 2307 O O . ASP B 1 108 ? -3.332 19.172 12.953 1 92.62 108 ASP B O 1
ATOM 2311 N N . SER B 1 109 ? -1.176 18.5 12.492 1 95.06 109 SER B N 1
ATOM 2312 C CA . SER B 1 109 ? -0.812 19.859 12.086 1 95.06 109 SER B CA 1
ATOM 2313 C C . SER B 1 109 ? -1.589 20.281 10.844 1 95.06 109 SER B C 1
ATOM 2315 O O . SER B 1 109 ? -2.023 21.422 10.742 1 95.06 109 SER B O 1
ATOM 2317 N N . ILE B 1 110 ? -1.771 19.312 9.945 1 91.81 110 ILE B N 1
ATOM 2318 C CA . ILE B 1 110 ? -2.484 19.594 8.703 1 91.81 110 ILE B CA 1
ATOM 2319 C C . ILE B 1 110 ? -3.986 19.656 8.969 1 91.81 110 ILE B C 1
ATOM 2321 O O . ILE B 1 110 ? -4.637 20.656 8.68 1 91.81 110 ILE B O 1
ATOM 2325 N N . ARG B 1 111 ? -4.484 18.641 9.664 1 89.94 111 ARG B N 1
ATOM 2326 C CA . ARG B 1 111 ? -5.914 18.547 9.961 1 89.94 111 ARG B CA 1
ATOM 2327 C C . ARG B 1 111 ? -6.367 19.734 10.812 1 89.94 111 ARG B C 1
ATOM 2329 O O . ARG B 1 111 ? -7.398 20.344 10.531 1 89.94 111 ARG B O 1
ATOM 2336 N N . GLY B 1 112 ? -5.637 20 11.844 1 93.31 112 GLY B N 1
ATOM 2337 C CA . GLY B 1 112 ? -5.98 21.094 12.727 1 93.31 112 GLY B CA 1
ATOM 2338 C C . GLY B 1 112 ? -6.035 22.438 12.016 1 93.31 112 GLY B C 1
ATOM 2339 O O . GLY B 1 112 ? -6.906 23.266 12.305 1 93.31 112 GLY B O 1
ATOM 2340 N N . THR B 1 113 ? -5.074 22.625 11.117 1 94.12 113 THR B N 1
ATOM 2341 C CA . THR B 1 113 ? -5.055 23.875 10.352 1 94.12 113 THR B CA 1
ATOM 2342 C C . THR B 1 113 ? -6.262 23.953 9.422 1 94.12 113 THR B C 1
ATOM 2344 O O . THR B 1 113 ? -6.996 24.938 9.438 1 94.12 113 THR B O 1
ATOM 2347 N N . LEU B 1 114 ? -6.512 22.906 8.664 1 88.81 114 LEU B N 1
ATOM 2348 C CA . LEU B 1 114 ? -7.547 22.922 7.633 1 88.81 114 LEU B CA 1
ATOM 2349 C C . LEU B 1 114 ? -8.93 23.031 8.258 1 88.81 114 LEU B C 1
ATOM 2351 O O . LEU B 1 114 ? -9.859 23.562 7.641 1 88.81 114 LEU B O 1
ATOM 2355 N N . THR B 1 115 ? -9.086 22.562 9.469 1 89.25 115 THR B N 1
ATOM 2356 C CA . THR B 1 115 ? -10.398 22.578 10.117 1 89.25 115 THR B CA 1
ATOM 2357 C C . THR B 1 115 ? -10.5 23.734 11.102 1 89.25 115 THR B C 1
ATOM 2359 O O . THR B 1 115 ? -11.516 23.891 11.781 1 89.25 115 THR B O 1
ATOM 2362 N N . GLY B 1 116 ? -9.43 24.438 11.25 1 93.38 116 GLY B N 1
ATOM 2363 C CA . GLY B 1 116 ? -9.422 25.531 12.203 1 93.38 116 GLY B CA 1
ATOM 2364 C C . GLY B 1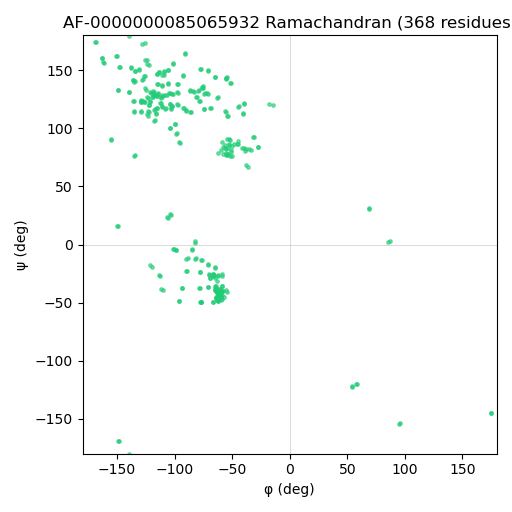 116 ? -9.484 25.078 13.648 1 93.38 116 GLY B C 1
ATOM 2365 O O . GLY B 1 116 ? -10.086 25.75 14.492 1 93.38 116 GLY B O 1
ATOM 2366 N N . ASN B 1 117 ? -8.961 23.969 13.938 1 94.44 117 ASN B N 1
ATOM 2367 C CA . ASN B 1 117 ? -9.016 23.391 15.273 1 94.44 117 ASN B CA 1
ATOM 2368 C C . ASN B 1 117 ? -7.762 23.703 16.078 1 94.44 117 ASN B C 1
ATOM 2370 O O . ASN B 1 117 ? -6.84 22.891 16.156 1 94.44 117 ASN B O 1
ATOM 2374 N N . GLN B 1 118 ? -7.797 24.797 16.734 1 96.75 118 GLN B N 1
ATOM 2375 C CA . GLN B 1 118 ? -6.637 25.266 17.484 1 96.75 118 GLN B CA 1
ATOM 2376 C C . GLN B 1 118 ? -6.289 24.328 18.625 1 96.75 118 GLN B C 1
ATOM 2378 O O . GLN B 1 118 ? -5.117 24.125 18.938 1 96.75 118 GLN B O 1
ATOM 2383 N N . GLN B 1 119 ? -7.34 23.812 19.281 1 96.38 119 GLN B N 1
ATOM 2384 C CA . GLN B 1 119 ? -7.117 22.906 20.391 1 96.38 119 GLN B CA 1
ATOM 2385 C C . GLN B 1 119 ? -6.332 21.672 19.953 1 96.38 119 GLN B C 1
ATOM 2387 O O . GLN B 1 119 ? -5.453 21.188 20.672 1 96.38 119 GLN B O 1
ATOM 2392 N N . MET B 1 120 ? -6.672 21.172 18.797 1 94.69 120 MET B N 1
ATOM 2393 C CA . MET B 1 120 ? -5.945 20.016 18.25 1 94.69 120 MET B CA 1
ATOM 2394 C C . MET B 1 120 ? -4.477 20.359 18.031 1 94.69 120 MET B C 1
ATOM 2396 O O . MET B 1 120 ? -3.594 19.578 18.375 1 94.69 120 MET B O 1
ATOM 2400 N N . LEU B 1 121 ? -4.211 21.547 17.469 1 97.62 121 LEU B N 1
ATOM 2401 C CA . LEU B 1 121 ? -2.844 21.984 17.203 1 97.62 121 LEU B CA 1
ATOM 2402 C C . LEU B 1 121 ? -2.066 22.172 18.5 1 97.62 121 LEU B C 1
ATOM 2404 O O . LEU B 1 121 ? -0.911 21.75 18.594 1 97.62 121 LEU B O 1
ATOM 2408 N N . LYS B 1 122 ? -2.707 22.625 19.5 1 97.75 122 LYS B N 1
ATOM 2409 C CA . LYS B 1 122 ? -2.051 22.984 20.75 1 97.75 122 LYS B CA 1
ATOM 2410 C C . LYS B 1 122 ? -1.695 21.75 21.562 1 97.75 122 LYS B C 1
ATOM 2412 O O . LYS B 1 122 ? -0.918 21.828 22.516 1 97.75 122 LYS B O 1
ATOM 2417 N N . GLN B 1 123 ? -2.221 20.656 21.203 1 96 123 GLN B N 1
ATOM 2418 C CA . GLN B 1 123 ? -1.834 19.422 21.875 1 96 123 GLN B CA 1
ATOM 2419 C C . GLN B 1 123 ? -0.36 19.094 21.625 1 96 123 GLN B C 1
ATOM 2421 O O . GLN B 1 123 ? 0.3 18.5 22.484 1 96 123 GLN B O 1
ATOM 2426 N N . PHE B 1 124 ? 0.135 19.531 20.5 1 97.06 124 PHE B N 1
ATOM 2427 C CA . PHE B 1 124 ? 1.481 19.109 20.141 1 97.06 124 PHE B CA 1
ATOM 2428 C C . PHE B 1 124 ? 2.398 20.312 19.953 1 97.06 124 PHE B C 1
ATOM 2430 O O . PHE B 1 124 ? 3.623 20.172 19.984 1 97.06 124 PHE B O 1
ATOM 2437 N N . PHE B 1 125 ? 1.757 21.516 19.766 1 98.56 125 PHE B N 1
ATOM 2438 C CA . PHE B 1 125 ? 2.59 22.625 19.297 1 98.56 125 PHE B CA 1
ATOM 2439 C C . PHE B 1 125 ? 2.303 23.891 20.078 1 98.56 125 PHE B C 1
ATOM 2441 O O . PHE B 1 125 ? 1.181 24.094 20.547 1 98.56 125 PHE B O 1
ATOM 2448 N N . ARG B 1 126 ? 3.33 24.75 20.234 1 98.5 126 ARG B N 1
ATOM 2449 C CA . ARG B 1 126 ? 3.139 26.172 20.484 1 98.5 126 ARG B CA 1
ATOM 2450 C C . ARG B 1 126 ? 2.926 26.922 19.172 1 98.5 126 ARG B C 1
ATOM 2452 O O . ARG B 1 126 ? 3.67 26.719 18.203 1 98.5 126 ARG B O 1
ATOM 2459 N N . LEU B 1 127 ? 1.877 27.781 19.156 1 98.56 127 LEU B N 1
ATOM 2460 C CA . LEU B 1 127 ? 1.49 28.438 17.906 1 98.56 127 LEU B CA 1
ATOM 2461 C C . LEU B 1 127 ? 1.905 29.906 17.906 1 98.56 127 LEU B C 1
ATOM 2463 O O . LEU B 1 127 ? 1.814 30.578 18.938 1 98.56 127 LEU B O 1
ATOM 2467 N N . SER B 1 128 ? 2.4 30.344 16.797 1 98.25 128 SER B N 1
ATOM 2468 C CA . SER B 1 128 ? 2.6 31.766 16.547 1 98.25 128 SER B CA 1
ATOM 2469 C C . SER B 1 128 ? 2.137 32.156 15.141 1 98.25 128 SER B C 1
ATOM 2471 O O . SER B 1 128 ? 2.258 31.359 14.211 1 98.25 128 SER B O 1
ATOM 2473 N N . LEU B 1 129 ? 1.54 33.312 15.023 1 98 129 LEU B N 1
ATOM 2474 C CA . LEU B 1 129 ? 1.027 33.812 13.758 1 98 129 LEU B CA 1
ATOM 2475 C C . LEU B 1 129 ? 1.734 35.094 13.352 1 98 129 LEU B C 1
ATOM 2477 O O . LEU B 1 129 ? 1.935 35.969 14.188 1 98 129 LEU B O 1
ATOM 2481 N N . SER B 1 130 ? 2.23 35.156 12.18 1 97.75 130 SER B N 1
ATOM 2482 C CA . SER B 1 130 ? 2.811 36.375 11.633 1 97.75 130 SER B CA 1
ATOM 2483 C C . SER B 1 130 ? 2.152 36.781 10.312 1 97.75 130 SER B C 1
ATOM 2485 O O . SER B 1 130 ? 1.479 35.938 9.688 1 97.75 130 SER B O 1
ATOM 2487 N N . GLY B 1 131 ? 2.27 38.062 9.938 1 96.5 131 GLY B N 1
ATOM 2488 C CA . GLY B 1 131 ? 1.716 38.531 8.68 1 96.5 131 GLY B CA 1
ATOM 2489 C C . GLY B 1 131 ? 0.334 39.156 8.836 1 96.5 131 GLY B C 1
ATOM 2490 O O . GLY B 1 131 ? 0.018 39.719 9.875 1 96.5 131 GLY B O 1
ATOM 2491 N N . SER B 1 132 ? -0.39 39.062 7.711 1 95.75 132 SER B N 1
ATOM 2492 C CA . SER B 1 132 ? -1.737 39.625 7.633 1 95.75 132 SER B CA 1
ATOM 2493 C C . SER B 1 132 ? -2.734 38.594 7.125 1 95.75 132 SER B C 1
ATOM 2495 O O . SER B 1 132 ? -2.355 37.469 6.801 1 95.75 132 SER B O 1
ATOM 2497 N N . GLU B 1 133 ? -3.959 38.969 7.172 1 95 133 GLU B N 1
ATOM 2498 C CA . GLU B 1 133 ? -5.012 38.062 6.691 1 95 133 GLU B CA 1
ATOM 2499 C C . GLU B 1 133 ? -4.738 37.625 5.258 1 95 133 GLU B C 1
ATOM 2501 O O . GLU B 1 133 ? -5.008 36.469 4.902 1 95 133 GLU B O 1
ATOM 2506 N N . GLY B 1 134 ? -4.262 38.531 4.434 1 95.69 134 GLY B N 1
ATOM 2507 C CA . GLY B 1 134 ? -4.027 38.219 3.027 1 95.69 134 GLY B CA 1
ATOM 2508 C C . GLY B 1 134 ? -2.721 37.5 2.781 1 95.69 134 GLY B C 1
ATOM 2509 O O . GLY B 1 134 ? -2.457 37.031 1.665 1 95.69 134 GLY B O 1
ATOM 2510 N N . ASN B 1 135 ? -1.896 37.469 3.76 1 97.56 135 ASN B N 1
ATOM 2511 C CA . ASN B 1 135 ? -0.586 36.844 3.711 1 97.56 135 ASN B CA 1
ATOM 2512 C C . ASN B 1 135 ? -0.101 36.438 5.105 1 97.56 135 ASN B C 1
ATOM 2514 O O . ASN B 1 135 ? 0.574 37.219 5.773 1 97.56 135 ASN B O 1
ATOM 2518 N N . TRP B 1 136 ? -0.4 35.25 5.496 1 97.88 136 TRP B N 1
ATOM 2519 C CA . TRP B 1 136 ? -0.14 34.875 6.879 1 97.88 136 TRP B CA 1
ATOM 2520 C C . TRP B 1 136 ? 0.758 33.625 6.938 1 97.88 136 TRP B C 1
ATOM 2522 O O . TRP B 1 136 ? 0.817 32.844 5.984 1 97.88 136 TRP B O 1
ATOM 2532 N N . THR B 1 137 ? 1.46 33.469 8.008 1 98.62 137 THR B N 1
ATOM 2533 C CA . THR B 1 137 ? 2.279 32.312 8.367 1 98.62 137 THR B CA 1
ATOM 2534 C C . THR B 1 137 ? 1.95 31.828 9.781 1 98.62 137 THR B C 1
ATOM 2536 O O . THR B 1 137 ? 2.074 32.594 10.742 1 98.62 137 THR B O 1
ATOM 2539 N N . LEU B 1 138 ? 1.426 30.656 9.867 1 98.62 138 LEU B N 1
ATOM 2540 C CA . LEU B 1 138 ? 1.239 29.984 11.148 1 98.62 138 LEU B CA 1
ATOM 2541 C C . LEU B 1 138 ? 2.438 29.094 11.477 1 98.62 138 LEU B C 1
ATOM 2543 O O . LEU B 1 138 ? 2.732 28.141 10.742 1 98.62 138 LEU B O 1
ATOM 2547 N N . THR B 1 139 ? 3.148 29.359 12.531 1 98.81 139 THR B N 1
ATOM 2548 C CA . THR B 1 139 ? 4.309 28.578 12.945 1 98.81 139 THR B CA 1
ATOM 2549 C C . THR B 1 139 ? 3.961 27.688 14.125 1 98.81 139 THR B C 1
ATOM 2551 O O . THR B 1 139 ? 3.346 28.125 15.094 1 98.81 139 THR B O 1
ATOM 2554 N N . MET B 1 140 ? 4.316 26.453 13.992 1 98.69 140 MET B N 1
ATOM 2555 C CA . MET B 1 140 ? 4.074 25.438 15.016 1 98.69 140 MET B CA 1
ATOM 2556 C C . MET B 1 140 ? 5.387 24.875 15.539 1 98.69 140 MET B C 1
ATOM 2558 O O . MET B 1 140 ? 6.113 24.188 14.812 1 98.69 140 MET B O 1
ATOM 2562 N N . LEU B 1 141 ? 5.656 25.094 16.797 1 98.62 141 LEU B N 1
ATOM 2563 C CA . LEU B 1 141 ? 6.844 24.562 17.453 1 98.62 141 LEU B CA 1
ATOM 2564 C C . LEU B 1 141 ? 6.477 23.422 18.391 1 98.62 141 LEU B C 1
ATOM 2566 O O . LEU B 1 141 ? 5.574 23.562 19.219 1 98.62 141 LEU B O 1
ATOM 2570 N N . PRO B 1 142 ? 7.18 22.266 18.25 1 98 142 PRO B N 1
ATOM 2571 C CA . PRO B 1 142 ? 6.84 21.156 19.141 1 98 142 PRO B CA 1
ATOM 2572 C C . PRO B 1 142 ? 6.918 21.531 20.625 1 98 142 PRO B C 1
ATOM 2574 O O . PRO B 1 142 ? 7.848 22.219 21.031 1 98 142 PRO B O 1
ATOM 2577 N N . ARG B 1 143 ? 5.98 20.969 21.422 1 97 143 ARG B N 1
ATOM 2578 C CA . ARG B 1 143 ? 5.957 21.219 22.859 1 97 143 ARG B CA 1
ATOM 2579 C C . ARG B 1 143 ? 6.715 20.141 23.625 1 97 143 ARG B C 1
ATOM 2581 O O . ARG B 1 143 ? 7.406 20.422 24.594 1 97 143 ARG B O 1
ATOM 2588 N N . GLN B 1 144 ? 6.574 18.969 23.141 1 95 144 GLN B N 1
ATOM 2589 C CA . GLN B 1 144 ? 7.168 17.812 23.828 1 95 144 GLN B CA 1
ATOM 2590 C C . GLN B 1 144 ? 8.555 17.516 23.281 1 95 144 GLN B C 1
ATOM 2592 O O . GLN B 1 144 ? 8.797 17.609 22.078 1 95 144 GLN B O 1
ATOM 2597 N N . LYS B 1 145 ? 9.398 17.078 24.141 1 95 145 LYS B N 1
ATOM 2598 C CA . LYS B 1 145 ? 10.797 16.797 23.812 1 95 145 LYS B CA 1
ATOM 2599 C C . LYS B 1 145 ? 10.898 15.727 22.719 1 95 145 LYS B C 1
ATOM 2601 O O . LYS B 1 145 ? 11.688 15.859 21.781 1 95 145 LYS B O 1
ATOM 2606 N N . LYS B 1 146 ? 10.031 14.742 22.891 1 93.5 146 LYS B N 1
ATOM 2607 C CA . LYS B 1 146 ? 10.109 13.633 21.938 1 93.5 146 LYS B CA 1
ATOM 2608 C C . LYS B 1 146 ? 9.875 14.117 20.516 1 93.5 146 LYS B C 1
ATOM 2610 O O . LYS B 1 146 ? 10.562 13.688 19.594 1 93.5 146 LYS B O 1
ATOM 2615 N N . LEU B 1 147 ? 8.922 14.914 20.312 1 94.88 147 LEU B N 1
ATOM 2616 C CA . LEU B 1 147 ? 8.648 15.477 19 1 94.88 147 LEU B CA 1
ATOM 2617 C C . LEU B 1 147 ? 9.703 16.5 18.609 1 94.88 147 LEU B C 1
ATOM 2619 O O . LEU B 1 147 ? 10.125 16.562 17.453 1 94.88 147 LEU B O 1
ATOM 2623 N N . ALA B 1 148 ? 10.195 17.281 19.562 1 96.44 148 ALA B N 1
ATOM 2624 C CA . ALA B 1 148 ? 11.18 18.328 19.328 1 96.44 148 ALA B CA 1
ATOM 2625 C C . ALA B 1 148 ? 12.523 17.734 18.891 1 96.44 148 ALA B C 1
ATOM 2627 O O . ALA B 1 148 ? 13.32 18.406 18.234 1 96.44 148 ALA B O 1
ATOM 2628 N N . ASP B 1 149 ? 12.758 16.547 19.266 1 96 149 ASP B N 1
ATOM 2629 C CA . ASP B 1 149 ? 13.984 15.859 18.859 1 96 149 ASP B CA 1
ATOM 2630 C C . ASP B 1 149 ? 13.945 15.5 17.375 1 96 149 ASP B C 1
ATOM 2632 O O . ASP B 1 149 ? 14.984 15.219 16.781 1 96 149 ASP B O 1
ATOM 2636 N N . LEU B 1 150 ? 12.766 15.531 16.812 1 94.88 150 LEU B N 1
ATOM 2637 C CA . LEU B 1 150 ? 12.617 15.07 15.438 1 94.88 150 LEU B CA 1
ATOM 2638 C C . LEU B 1 150 ? 12.289 16.234 14.508 1 94.88 150 LEU B C 1
ATOM 2640 O O . LEU B 1 150 ? 12.75 16.281 13.367 1 94.88 150 LEU B O 1
ATOM 2644 N N . VAL B 1 151 ? 11.453 17.172 15.008 1 96.88 151 VAL B N 1
ATOM 2645 C CA . VAL B 1 151 ? 10.945 18.25 14.18 1 96.88 151 VAL B CA 1
ATOM 2646 C C . VAL B 1 151 ? 11.297 19.594 14.812 1 96.88 151 VAL B C 1
ATOM 2648 O O . VAL B 1 151 ? 10.992 19.844 15.977 1 96.88 151 VAL B O 1
ATOM 2651 N N . GLN B 1 152 ? 11.938 20.5 14.047 1 97.31 152 GLN B N 1
ATOM 2652 C CA . GLN B 1 152 ? 12.227 21.844 14.539 1 97.31 152 GLN B CA 1
ATOM 2653 C C . GLN B 1 152 ? 10.984 22.734 14.492 1 97.31 152 GLN B C 1
ATOM 2655 O O . GLN B 1 152 ? 10.617 23.344 15.492 1 97.31 152 GLN B O 1
ATOM 2660 N N . TYR B 1 153 ? 10.32 22.719 13.289 1 97.94 153 TYR B N 1
ATOM 2661 C CA . TYR B 1 153 ? 9.062 23.438 13.203 1 97.94 153 TYR B CA 1
ATOM 2662 C C . TYR B 1 153 ? 8.258 23 11.992 1 97.94 153 TYR B C 1
ATOM 2664 O O . TYR B 1 153 ? 8.781 22.328 11.094 1 97.94 153 TYR B O 1
ATOM 2672 N N . ILE B 1 154 ? 7.02 23.25 11.984 1 98.31 154 ILE B N 1
ATOM 2673 C CA . ILE B 1 154 ? 6.113 23.203 10.844 1 98.31 154 ILE B CA 1
ATOM 2674 C C . ILE B 1 154 ? 5.512 24.578 10.602 1 98.31 154 ILE B C 1
ATOM 2676 O O . ILE B 1 154 ? 5.043 25.234 11.539 1 98.31 154 ILE B O 1
ATOM 2680 N N . GLN B 1 155 ? 5.566 25.047 9.398 1 98.69 155 GLN B N 1
ATOM 2681 C CA . GLN B 1 155 ? 4.98 26.328 9.039 1 98.69 155 GLN B CA 1
ATOM 2682 C C . GLN B 1 155 ? 3.916 26.172 7.953 1 98.69 155 GLN B C 1
ATOM 2684 O O . GLN B 1 155 ? 4.156 25.516 6.934 1 98.69 155 GLN B O 1
ATOM 2689 N N . VAL B 1 156 ? 2.809 26.75 8.211 1 98.31 156 VAL B N 1
ATOM 2690 C CA . VAL B 1 156 ? 1.739 26.797 7.219 1 98.31 156 VAL B CA 1
ATOM 2691 C C . VAL B 1 156 ? 1.544 28.219 6.73 1 98.31 156 VAL B C 1
ATOM 2693 O O . VAL B 1 156 ? 1.412 29.141 7.535 1 98.31 156 VAL B O 1
ATOM 2696 N N . ASN B 1 157 ? 1.598 28.359 5.461 1 98.44 157 ASN B N 1
ATOM 2697 C CA . ASN B 1 157 ? 1.375 29.656 4.844 1 98.44 157 ASN B CA 1
ATOM 2698 C C . ASN B 1 157 ? 0.041 29.703 4.105 1 98.44 157 ASN B C 1
ATOM 2700 O O . ASN B 1 157 ? -0.448 28.688 3.631 1 98.44 157 ASN B O 1
ATOM 2704 N N . GLY B 1 158 ? -0.493 30.891 4.113 1 97.5 158 GLY B N 1
ATOM 2705 C CA . GLY B 1 158 ? -1.742 31.016 3.377 1 97.5 158 GLY B CA 1
ATOM 2706 C C . GLY B 1 158 ? -2.174 32.469 3.18 1 97.5 158 GLY B C 1
ATOM 2707 O O . GLY B 1 158 ? -1.441 33.375 3.533 1 97.5 158 GLY B O 1
ATOM 2708 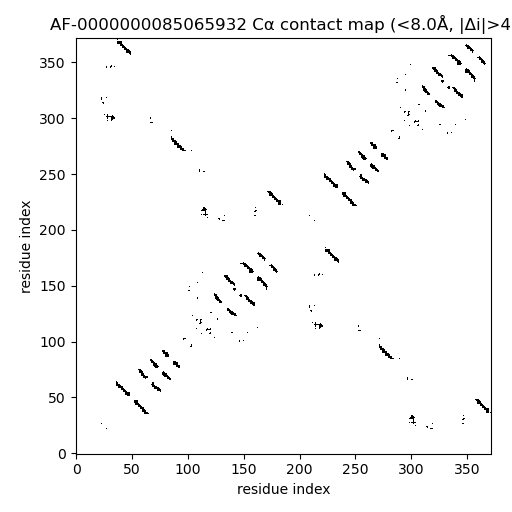N N . SER B 1 159 ? -3.197 32.594 2.436 1 96 159 SER B N 1
ATOM 2709 C CA . SER B 1 159 ? -3.9 33.844 2.178 1 96 159 SER B CA 1
ATOM 2710 C C . SER B 1 159 ? -5.398 33.688 2.418 1 96 159 SER B C 1
ATOM 2712 O O . SER B 1 159 ? -6.035 32.781 1.862 1 96 159 SER B O 1
ATOM 2714 N N . ASN B 1 160 ? -5.867 34.625 3.346 1 93.62 160 ASN B N 1
ATOM 2715 C CA . ASN B 1 160 ? -7.266 34.5 3.75 1 93.62 160 ASN B CA 1
ATOM 2716 C C . ASN B 1 160 ? -7.582 33.094 4.258 1 93.62 160 ASN B C 1
ATOM 2718 O O . ASN B 1 160 ? -6.902 32.594 5.156 1 93.62 160 ASN B O 1
ATOM 2722 N N . ASN B 1 161 ? -8.492 32.406 3.68 1 93.44 161 ASN B N 1
ATOM 2723 C CA . ASN B 1 161 ? -8.883 31.094 4.188 1 93.44 161 ASN B CA 1
ATOM 2724 C C .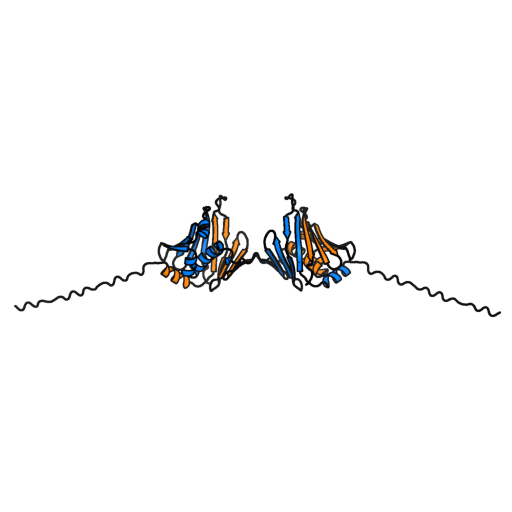 ASN B 1 161 ? -8.312 29.969 3.33 1 93.44 161 ASN B C 1
ATOM 2726 O O . ASN B 1 161 ? -8.875 28.859 3.285 1 93.44 161 ASN B O 1
ATOM 2730 N N . THR B 1 162 ? -7.207 30.25 2.666 1 92.94 162 THR B N 1
ATOM 2731 C CA . THR B 1 162 ? -6.605 29.281 1.768 1 92.94 162 THR B CA 1
ATOM 2732 C C . THR B 1 162 ? -5.168 28.969 2.188 1 92.94 162 THR B C 1
ATOM 2734 O O . THR B 1 162 ? -4.352 29.891 2.332 1 92.94 162 THR B O 1
ATOM 2737 N N . VAL B 1 163 ? -4.965 27.719 2.414 1 94.88 163 VAL B N 1
ATOM 2738 C CA . VAL B 1 163 ? -3.598 27.266 2.666 1 94.88 163 VAL B CA 1
ATOM 2739 C C . VAL B 1 163 ? -2.846 27.141 1.345 1 94.88 163 VAL B C 1
ATOM 2741 O O . VAL B 1 163 ? -3.344 26.516 0.4 1 94.88 163 VAL B O 1
ATOM 2744 N N . THR B 1 164 ? -1.614 27.672 1.246 1 96.44 164 THR B N 1
ATOM 2745 C CA . THR B 1 164 ? -0.877 27.656 -0.012 1 96.44 164 THR B CA 1
ATOM 2746 C C . THR B 1 164 ? 0.353 26.766 0.096 1 96.44 164 THR B C 1
ATOM 2748 O O . THR B 1 164 ? 0.836 26.234 -0.911 1 96.44 164 THR B O 1
ATOM 2751 N N . SER B 1 165 ? 0.855 26.609 1.304 1 97.88 165 SER B N 1
ATOM 2752 C CA . SER B 1 165 ? 2.008 25.719 1.431 1 97.88 165 SER B CA 1
ATOM 2753 C C . SER B 1 165 ? 2.209 25.281 2.877 1 97.88 165 SER B C 1
ATOM 2755 O O . SER B 1 165 ? 1.742 25.953 3.805 1 97.88 165 SER B O 1
ATOM 2757 N N . ILE B 1 166 ? 2.848 24.203 3.082 1 97.62 166 ILE B N 1
ATOM 2758 C CA . ILE B 1 166 ? 3.271 23.656 4.359 1 97.62 166 ILE B CA 1
ATOM 2759 C C . ILE B 1 166 ? 4.758 23.297 4.305 1 97.62 166 ILE B C 1
ATOM 2761 O O . ILE B 1 166 ? 5.188 22.516 3.459 1 97.62 166 ILE B O 1
ATOM 2765 N N . GLU B 1 167 ? 5.539 23.875 5.203 1 98.25 167 GLU B N 1
ATOM 2766 C CA . GLU B 1 167 ? 6.965 23.594 5.301 1 98.25 167 GLU B CA 1
ATOM 2767 C C . GLU B 1 167 ? 7.301 22.906 6.625 1 98.25 167 GLU B C 1
ATOM 2769 O O . GLU B 1 167 ? 6.859 23.344 7.688 1 98.25 167 GLU B O 1
ATOM 2774 N N . THR B 1 168 ? 8.016 21.812 6.516 1 97.81 168 THR B N 1
ATOM 2775 C CA . THR B 1 168 ? 8.5 21.109 7.695 1 97.81 168 THR B CA 1
ATOM 2776 C C . THR B 1 168 ? 10.023 21.062 7.715 1 97.81 168 THR B C 1
ATOM 2778 O O . THR B 1 168 ? 10.648 20.688 6.719 1 97.81 168 THR B O 1
ATOM 2781 N N . LEU B 1 169 ? 10.586 21.516 8.852 1 97.19 169 LEU B N 1
ATOM 2782 C CA . LEU B 1 169 ? 12.023 21.375 9.078 1 97.19 169 LEU B CA 1
ATOM 2783 C C . LEU B 1 169 ? 12.297 20.375 10.203 1 97.19 169 LEU B C 1
ATOM 2785 O O . LEU B 1 169 ? 11.797 20.547 11.32 1 97.19 169 LEU B O 1
ATOM 2789 N N . LYS B 1 170 ? 13.047 19.375 9.828 1 95.38 170 LYS B N 1
ATOM 2790 C CA . LYS B 1 170 ? 13.414 18.359 10.812 1 95.38 170 LYS B CA 1
ATOM 2791 C C . LYS B 1 170 ? 14.734 18.703 11.5 1 95.38 170 LYS B C 1
ATOM 2793 O O . LYS B 1 170 ? 15.484 19.547 11.008 1 95.38 170 LYS B O 1
ATOM 2798 N N . THR B 1 171 ? 15.023 18.047 12.617 1 94.31 171 THR B N 1
ATOM 2799 C CA . THR B 1 171 ? 16.219 18.344 13.398 1 94.31 171 THR B CA 1
ATOM 2800 C C . THR B 1 171 ? 17.484 17.891 12.672 1 94.31 171 THR B C 1
ATOM 2802 O O . THR B 1 171 ? 18.562 18.406 12.898 1 94.31 171 THR B O 1
ATOM 2805 N N . ASN B 1 172 ? 17.328 16.891 11.82 1 92.75 172 ASN B N 1
ATOM 2806 C CA . ASN B 1 172 ? 18.469 16.422 11.047 1 92.75 172 ASN B CA 1
ATOM 2807 C C . ASN B 1 172 ? 18.703 17.297 9.82 1 92.75 172 ASN B C 1
ATOM 2809 O O . ASN B 1 172 ? 19.484 16.938 8.93 1 92.75 172 ASN B O 1
ATOM 2813 N N . ARG B 1 173 ? 17.938 18.297 9.641 1 91 173 ARG B N 1
ATOM 2814 C CA . ARG B 1 173 ? 18.062 19.328 8.625 1 91 173 ARG B CA 1
ATOM 2815 C C . ARG B 1 173 ? 17.359 18.922 7.332 1 91 173 ARG B C 1
ATOM 2817 O O . ARG B 1 173 ? 17.391 19.656 6.34 1 91 173 ARG B O 1
ATOM 2824 N N . ASP B 1 174 ? 16.719 17.734 7.406 1 93 174 ASP B N 1
ATOM 2825 C CA . ASP B 1 174 ? 15.812 17.422 6.301 1 93 174 ASP B CA 1
ATOM 2826 C C . ASP B 1 174 ? 14.633 18.391 6.27 1 93 174 ASP B C 1
ATOM 2828 O O . ASP B 1 174 ? 14.133 18.797 7.316 1 93 174 ASP B O 1
ATOM 2832 N N . ARG B 1 175 ? 14.219 18.703 4.996 1 95.75 175 ARG B N 1
ATOM 2833 C CA . ARG B 1 175 ? 13.148 19.688 4.836 1 95.75 175 ARG B CA 1
ATOM 2834 C C . ARG B 1 175 ? 12.125 19.219 3.805 1 95.75 175 ARG B C 1
ATOM 2836 O O . ARG B 1 175 ? 12.477 18.547 2.838 1 95.75 175 ARG B O 1
ATOM 2843 N N . SER B 1 176 ? 10.898 19.469 4.125 1 96.75 176 SER B N 1
ATOM 2844 C CA . SER B 1 176 ? 9.836 19.219 3.162 1 96.75 176 SER B CA 1
ATOM 2845 C C . SER B 1 176 ? 8.992 20.453 2.916 1 96.75 176 SER B C 1
ATOM 2847 O O . SER B 1 176 ? 8.664 21.188 3.855 1 96.75 176 SER B O 1
ATOM 2849 N N . LEU B 1 177 ? 8.734 20.75 1.639 1 98.06 177 LEU B N 1
ATOM 2850 C CA . LEU B 1 177 ? 7.836 21.812 1.229 1 98.06 177 LEU B CA 1
ATOM 2851 C C . LEU B 1 177 ? 6.707 21.281 0.361 1 98.06 177 LEU B C 1
ATOM 2853 O O . LEU B 1 177 ? 6.949 20.766 -0.732 1 98.06 177 LEU B O 1
ATOM 2857 N N . ILE B 1 178 ? 5.504 21.359 0.863 1 97.12 178 ILE B N 1
ATOM 2858 C CA . ILE B 1 178 ? 4.316 20.984 0.105 1 97.12 178 ILE B CA 1
ATOM 2859 C C . ILE B 1 178 ? 3.602 22.25 -0.384 1 97.12 178 ILE B C 1
ATOM 2861 O O . ILE B 1 178 ? 3.137 23.062 0.422 1 97.12 178 ILE B O 1
ATOM 2865 N N . THR B 1 179 ? 3.531 22.422 -1.665 1 98.19 179 THR B N 1
ATOM 2866 C CA . THR B 1 179 ? 2.771 23.5 -2.27 1 98.19 179 THR B CA 1
ATOM 2867 C C . THR B 1 179 ? 1.394 23.016 -2.711 1 98.19 179 THR B C 1
ATOM 2869 O O . THR B 1 179 ? 1.274 21.984 -3.379 1 98.19 179 THR B O 1
ATOM 2872 N N . ILE B 1 180 ? 0.393 23.75 -2.326 1 96 180 ILE B N 1
ATOM 2873 C CA . ILE B 1 180 ? -0.988 23.344 -2.547 1 96 180 ILE B CA 1
ATOM 2874 C C . ILE B 1 180 ? -1.694 24.359 -3.443 1 96 180 ILE B C 1
ATOM 2876 O O . ILE B 1 180 ? -1.606 25.562 -3.213 1 96 180 ILE B O 1
ATOM 2880 N N . THR B 1 181 ? -2.361 23.844 -4.441 1 94.88 181 THR B N 1
ATOM 2881 C CA . THR B 1 181 ? -3.125 24.688 -5.355 1 94.88 181 THR B CA 1
ATOM 2882 C C . THR B 1 181 ? -4.586 24.25 -5.402 1 94.88 181 THR B C 1
ATOM 2884 O O . THR B 1 181 ? -4.891 23.141 -5.875 1 94.88 181 THR B O 1
ATOM 2887 N N . LYS B 1 182 ? -5.379 25.062 -4.887 1 89.25 182 LYS B N 1
ATOM 2888 C CA . LYS B 1 182 ? -6.809 24.75 -4.844 1 89.25 182 LYS B CA 1
ATOM 2889 C C . LYS B 1 182 ? -7.379 24.609 -6.254 1 89.25 182 LYS B C 1
ATOM 2891 O O . LYS B 1 182 ? -7.043 25.391 -7.148 1 89.25 182 LYS B O 1
ATOM 2896 N N . SER B 1 183 ? -8.039 23.438 -6.426 1 81.06 183 SER B N 1
ATOM 2897 C CA . SER B 1 183 ? -8.734 23.266 -7.695 1 81.06 183 SER B CA 1
ATOM 2898 C C . SER B 1 183 ? -10.016 24.094 -7.742 1 81.06 183 SER B C 1
ATOM 2900 O O . SER B 1 183 ? -10.68 24.281 -6.719 1 81.06 183 SER B O 1
ATOM 2902 N N . PRO B 1 184 ? -10.141 24.844 -8.836 1 63.31 184 PRO B N 1
ATOM 2903 C CA . PRO B 1 184 ? -11.367 25.641 -8.93 1 63.31 184 PRO B CA 1
ATOM 2904 C C . PRO B 1 184 ? -12.633 24.797 -8.797 1 63.31 184 PRO B C 1
ATOM 2906 O O . PRO B 1 184 ? -12.641 23.625 -9.18 1 63.31 184 PRO B O 1
ATOM 2909 N N . THR B 1 185 ? -13.453 24.922 -7.793 1 52.78 185 THR B N 1
ATOM 2910 C CA . THR B 1 185 ? -14.773 24.297 -7.75 1 52.78 185 THR B CA 1
ATOM 2911 C C . THR B 1 185 ? -15.453 24.375 -9.117 1 52.78 185 THR B C 1
ATOM 2913 O O . THR B 1 185 ? -15.531 25.453 -9.719 1 52.78 185 THR B O 1
ATOM 2916 N N . PRO B 1 186 ? -15.82 23.344 -9.742 1 42.28 186 PRO B N 1
ATOM 2917 C CA . PRO B 1 186 ? -16.609 23.578 -10.953 1 42.28 186 PRO B CA 1
ATOM 2918 C C . PRO B 1 186 ? -17.828 24.469 -10.711 1 42.28 186 PRO B C 1
ATOM 2920 O O . PRO B 1 186 ? -18.344 24.516 -9.594 1 42.28 186 PRO B O 1
#

Secondary structure (DSSP, 8-state):
------------------------HHHHHHHHHTSPP-EEEEEEEEE-TT-SS-EEEEEEEEEETTTEEEEEEEESS-EEEEEETTEEEEEEEEEEGGG-HHHHHHHHHHHHHHTT-HHHHHTTEEEEEEEETTEEEEEEEE-SHHHHTTEEEEEEEEETTEEEEEEEEETTS-EEEEEEEE----/------------------------HHHHHHHHHTSPP-EEEEEEEEE-TT-SS-EEEEEEEEEETTTEEEEEEEESS-EEEEEETTEEEEEEEEEEGGG-HHHHHHHHHHHHHHTT-HHHHHTTEEEEEEEETTEEEEEEEE-SHHHHTTEEEEEEEEETTEEEEEEEEETTS-EEEEEEEE----

Solvent-accessible surface area (backbone atoms only — not comparable to full-atom values): 19778 Å² total; per-residue (Å²): 136,85,79,76,78,76,79,76,78,78,77,77,76,75,74,74,72,72,74,68,79,70,89,46,64,69,58,52,25,55,43,17,46,67,44,75,75,49,50,27,36,37,41,33,41,34,39,42,77,90,45,93,63,60,52,64,37,31,34,39,37,35,49,38,84,93,72,24,40,33,39,37,31,53,35,84,55,62,33,36,37,38,37,51,86,60,34,36,35,36,36,43,54,75,41,54,28,82,83,32,59,64,60,37,46,53,51,36,51,51,47,18,52,60,50,23,32,61,71,63,34,51,73,46,24,50,79,49,70,47,79,45,63,72,47,30,38,42,36,32,31,48,67,46,65,76,47,38,67,50,33,56,36,39,36,40,30,29,38,64,62,39,71,40,35,40,38,39,36,30,58,81,61,31,31,36,39,37,39,40,44,75,50,79,76,129,136,84,80,76,78,76,79,74,79,76,78,77,76,74,73,75,71,72,72,68,79,72,90,47,63,69,59,51,26,55,43,18,45,68,44,75,76,50,52,28,36,36,41,32,39,35,39,43,80,91,44,94,62,60,53,66,35,30,34,37,36,36,48,38,85,92,71,25,39,35,41,38,30,53,37,85,55,61,32,35,37,39,36,49,88,61,35,36,35,37,36,42,53,76,40,53,28,84,83,33,58,63,60,36,48,54,49,36,50,52,47,17,52,61,49,23,33,60,70,62,35,51,74,46,25,48,78,47,71,48,81,44,64,74,46,28,38,41,37,36,31,48,67,47,65,77,47,38,68,50,32,56,37,38,36,40,32,30,37,65,62,39,72,40,32,40,37,39,36,30,58,82,61,31,31,37,39,36,38,41,45,74,49,79,77,128

Foldseek 3Di:
DPPPPPPPPPPPPPPPPPPPPPDDPVVVVVVVQPDDWAKDKDKDWADDPVDPGTDIWIDMWGADPPGKIWDFTDPPATWIWIDDDPDIDIDHDDDDCVVPVLSVLVVLVVVCLLVVPVVSLVVFFDWDWDDDQQWIKIKTAGDDPVNVQFWGIKIWIDGHNDTAWIWTATPVRDIDIDGDDDDPDD/DPPPPPPPPPPPPPPPPPPPPPDDPVVVVVVVQPDDWAKDKDKDWADDPVDPGTDIWIDMWGADPPGKIWDFTDPPATWIWIDDDPDIDIDHDDDDCVVPVLSVLVVLVVVCLLVVPVVSLVVFFDWDWDDDQQWIKIKTAGDDPVNVQFWGIKIWIDGHNDTAWIWTATPVRDIDIDGDDDDPDD

Nearest PDB structures (foldseek):
  8t5j-assembly1_A  TM=5.217E-01  e=8.850E-10  Francisella philomiragia
  2w7q-assembly1_A  TM=3.582E-01  e=1.605E-06  Pseudomonas aeruginosa PAO1
  8v1k-assembly2_B  TM=3.404E-01  e=2.608E-06  Francisella tularensis subsp. tularensis SCHU S4
  8orn-assembly2_C  TM=3.577E-01  e=8.553E-06  Xanthomonas campestris pv. campestris str. B100
  8cht-assembly1_A  TM=1.819E-01  e=2.615E+00  Homo sapiens

Radius of gyration: 35.51 Å; Cα contacts (8 Å, |Δi|>4): 730; chains: 2; bounding box: 54×193×56 Å

Sequence (372 aa):
MILLMLLGMSTMLTAAAAQASEWNIDHLMQSLAHTKPGRATFVEKKFLTILEKPIESSGRLRFIAPDGLEMHTIKPKNEVMLIQGDVLTIDHQDIHLQDHPELLAFIDSIRGTLTGNQQMLKQFFRLSLSGSEGNWTLTMLPRQKKLADLVQYIQVNGSNNTVTSIETLKTNRDRSLITITKSPTPMILLMLLGMSTMLTAAAAQASEWNIDHLMQSLAHTKPGRATFVEKKFLTILEKPIESSGRLRFIAPDGLEMHTIKPKNEVMLIQGDVLTIDHQDIHLQDHPELLAFIDSIRGTLTGNQQMLKQFFRLSLSGSEGNWTLTMLPRQKKLADLVQYIQVNGSNNTVTSIETLKTNRDRSLITITKSPTP

InterPro domains:
  IPR004564 Outer membrane lipoprotein carrier protein LolA-like [PF19574] (17-172)
  IPR004564 Outer membrane lipoprotein carrier protein LolA-like [cd16325] (25-182)
  IPR029046 Lipoprotein localisation LolA/LolB/LppX [SSF89392] (25-182)

pLDDT: mean 85.89, std 15.86, range [33.09, 98.81]